Protein AF-A0AAD4D9Z6-F1 (afdb_monomer_lite)

Structure (mmCIF, N/CA/C/O backbone):
data_AF-A0AAD4D9Z6-F1
#
_entry.id   AF-A0AAD4D9Z6-F1
#
loop_
_atom_site.group_PDB
_atom_site.id
_atom_site.type_symbol
_atom_site.label_atom_id
_atom_site.label_alt_id
_atom_site.label_comp_id
_atom_site.label_asym_id
_atom_site.label_entity_id
_atom_site.label_seq_id
_atom_site.pdbx_PDB_ins_code
_atom_site.Cartn_x
_atom_site.Cartn_y
_atom_site.Cartn_z
_atom_site.occupancy
_atom_site.B_iso_or_equiv
_atom_site.auth_seq_id
_atom_site.auth_comp_id
_atom_site.auth_asym_id
_atom_site.auth_atom_id
_atom_site.pdbx_PDB_model_num
ATOM 1 N N . MET A 1 1 ? -7.027 -8.285 -17.024 1.00 45.31 1 MET A N 1
ATOM 2 C CA . MET A 1 1 ? -6.668 -8.758 -15.672 1.00 45.31 1 MET A CA 1
ATOM 3 C C . MET A 1 1 ? -6.242 -10.211 -15.784 1.00 45.31 1 MET A C 1
ATOM 5 O O . MET A 1 1 ? -7.042 -11.007 -16.258 1.00 45.31 1 MET A O 1
ATOM 9 N N . PRO A 1 2 ? -4.998 -10.539 -15.412 1.00 44.31 2 PRO A N 1
ATOM 10 C CA . PRO A 1 2 ? -4.795 -11.744 -14.620 1.00 44.31 2 PRO A CA 1
ATOM 11 C C . PRO A 1 2 ? -3.959 -11.460 -13.365 1.00 44.31 2 PRO A C 1
ATOM 13 O O . PRO A 1 2 ? -2.959 -10.749 -13.383 1.00 44.31 2 PRO A O 1
ATOM 16 N N . LEU A 1 3 ? -4.436 -12.046 -12.273 1.00 40.12 3 LEU A N 1
ATO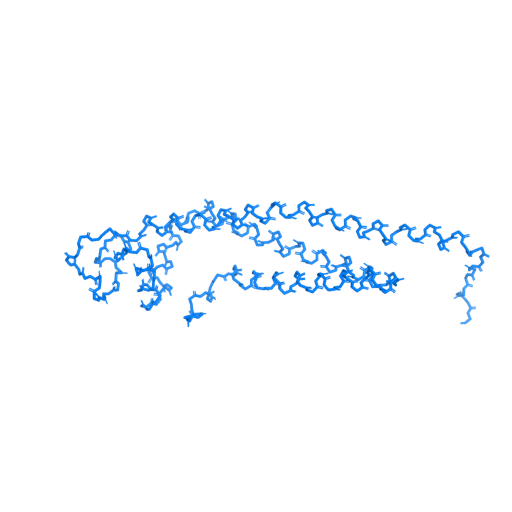M 17 C CA . LEU A 1 3 ? -4.007 -11.947 -10.880 1.00 40.12 3 LEU A CA 1
ATOM 18 C C . LEU A 1 3 ? -2.796 -12.858 -10.550 1.00 40.12 3 LEU A C 1
ATOM 20 O O . LEU A 1 3 ? -2.690 -13.348 -9.432 1.00 40.12 3 LEU A O 1
ATOM 24 N N . SER A 1 4 ? -1.903 -13.157 -11.501 1.00 36.69 4 SER A N 1
ATOM 25 C CA . SER A 1 4 ? -0.912 -14.244 -11.335 1.00 36.69 4 SER A CA 1
ATOM 26 C C . SER A 1 4 ? 0.497 -13.812 -10.902 1.00 36.69 4 SER A C 1
ATOM 28 O O . SER A 1 4 ? 1.338 -14.668 -10.653 1.00 36.69 4 SER A O 1
ATOM 30 N N . SER A 1 5 ? 0.788 -12.512 -10.788 1.00 42.75 5 SER A N 1
ATOM 31 C CA . SER A 1 5 ? 2.133 -11.998 -10.419 1.00 42.75 5 SER A CA 1
ATOM 32 C C . SER A 1 5 ? 2.303 -11.725 -8.932 1.00 42.75 5 SER A C 1
ATOM 34 O O . SER A 1 5 ? 3.413 -11.534 -8.450 1.00 42.75 5 SER A O 1
ATOM 36 N N . SER A 1 6 ? 1.195 -11.645 -8.199 1.00 44.22 6 SER A N 1
ATOM 37 C CA . SER A 1 6 ? 1.178 -11.147 -6.823 1.00 44.22 6 SER A CA 1
ATOM 38 C C . SER A 1 6 ? 1.427 -12.228 -5.765 1.00 44.22 6 SER A C 1
ATOM 40 O O . SER A 1 6 ? 1.378 -11.921 -4.579 1.00 44.22 6 SER A O 1
ATOM 42 N N . CYS A 1 7 ? 1.719 -13.475 -6.155 1.00 41.34 7 CYS A N 1
ATOM 43 C CA . CYS A 1 7 ? 1.789 -14.622 -5.237 1.00 41.34 7 CYS A CA 1
ATOM 44 C C . CYS A 1 7 ? 2.943 -14.601 -4.213 1.00 41.34 7 CYS A C 1
ATOM 46 O O . CYS A 1 7 ? 2.942 -15.441 -3.318 1.00 41.34 7 CYS A O 1
ATOM 48 N N . SER A 1 8 ? 3.889 -13.655 -4.279 1.00 49.31 8 SER A N 1
ATOM 49 C CA . SER A 1 8 ? 4.991 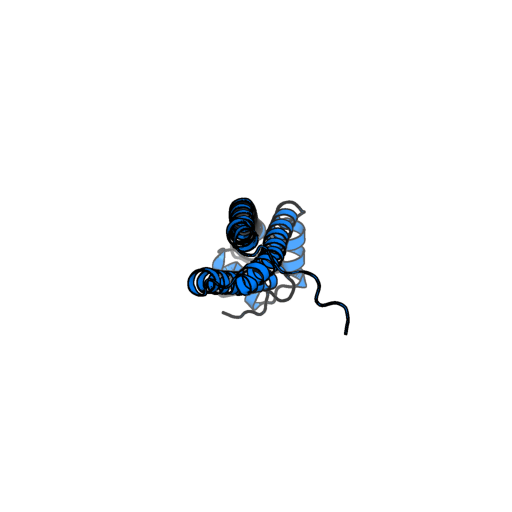-13.573 -3.299 1.00 49.31 8 SER A CA 1
ATOM 50 C C . SER A 1 8 ? 5.053 -12.280 -2.486 1.00 49.31 8 SER A C 1
ATOM 52 O O . SER A 1 8 ? 5.876 -12.191 -1.577 1.00 49.31 8 SER A O 1
ATOM 54 N N . SER A 1 9 ? 4.190 -11.288 -2.737 1.00 55.66 9 SER A N 1
ATOM 55 C CA . SER A 1 9 ? 4.109 -10.120 -1.856 1.00 55.66 9 SER A CA 1
ATOM 56 C C . SER A 1 9 ? 2.987 -10.327 -0.824 1.00 55.66 9 SER A C 1
ATOM 58 O O . SER A 1 9 ? 1.839 -10.545 -1.201 1.00 55.66 9 SER A O 1
ATOM 60 N N . PRO A 1 10 ? 3.264 -10.246 0.494 1.00 60.94 10 PRO A N 1
ATOM 61 C CA . PRO A 1 10 ? 2.214 -10.353 1.515 1.00 60.94 10 PRO A CA 1
ATOM 62 C C . PRO A 1 10 ? 1.245 -9.159 1.472 1.00 60.94 10 PRO A C 1
ATOM 64 O O . PRO A 1 10 ? 0.148 -9.215 2.011 1.00 60.94 10 PRO A O 1
ATOM 67 N N . ILE A 1 11 ? 1.637 -8.074 0.808 1.00 64.25 11 ILE A N 1
ATOM 68 C CA . ILE A 1 11 ? 0.940 -6.787 0.786 1.00 64.25 11 ILE A CA 1
ATOM 69 C C . ILE A 1 11 ? -0.491 -6.893 0.221 1.00 64.25 11 ILE A C 1
ATOM 71 O O . ILE A 1 11 ? -1.406 -6.490 0.933 1.00 64.25 11 ILE A O 1
ATOM 75 N N . PRO A 1 12 ? -0.749 -7.439 -0.986 1.00 67.44 12 PRO A N 1
ATOM 76 C CA . PRO A 1 12 ? -2.108 -7.560 -1.525 1.00 67.44 12 PRO A CA 1
ATOM 77 C C . PRO A 1 12 ? -3.017 -8.468 -0.689 1.00 67.44 12 PRO A C 1
ATOM 79 O O . PRO A 1 12 ? -4.194 -8.159 -0.519 1.00 67.44 12 PRO A O 1
ATOM 82 N N . LEU A 1 13 ? -2.481 -9.558 -0.131 1.00 68.69 13 LEU A N 1
ATOM 83 C CA . LEU A 1 13 ? -3.256 -10.480 0.701 1.00 68.69 13 LEU A CA 1
ATOM 84 C C . LEU A 1 13 ? -3.657 -9.824 2.026 1.00 68.69 13 LEU A C 1
ATOM 86 O O . LEU A 1 13 ? -4.816 -9.897 2.432 1.00 68.69 13 LEU A O 1
ATOM 90 N N . VAL A 1 14 ? -2.721 -9.127 2.671 1.00 68.69 14 VAL A N 1
ATOM 91 C CA . VAL A 1 14 ? -2.999 -8.398 3.913 1.00 68.69 14 VAL A CA 1
ATOM 92 C C . VAL A 1 14 ? -3.877 -7.170 3.644 1.00 68.69 14 VAL A C 1
ATOM 94 O O . VAL A 1 14 ? -4.739 -6.860 4.459 1.00 68.69 14 VAL A O 1
ATOM 97 N N . ALA A 1 15 ? -3.747 -6.513 2.489 1.00 72.56 15 ALA A N 1
ATOM 98 C CA . ALA A 1 15 ? -4.626 -5.414 2.093 1.00 72.56 15 ALA A CA 1
ATOM 99 C C . ALA A 1 15 ? -6.074 -5.887 1.896 1.00 72.56 15 ALA A C 1
ATOM 101 O O . ALA A 1 15 ? -6.992 -5.276 2.438 1.00 72.56 15 ALA A O 1
ATOM 102 N N . PHE A 1 16 ? -6.282 -7.008 1.198 1.00 78.38 16 PHE A N 1
ATOM 103 C CA . PHE A 1 16 ? -7.608 -7.605 1.037 1.00 78.38 16 PHE A CA 1
ATOM 104 C C . PHE A 1 16 ? -8.201 -8.032 2.386 1.00 78.38 16 PHE A C 1
ATOM 106 O O . PHE A 1 16 ? -9.343 -7.692 2.697 1.00 78.38 16 PHE A O 1
ATOM 113 N N . GLY A 1 17 ? -7.403 -8.702 3.226 1.00 73.62 17 GLY A N 1
ATOM 114 C CA . GLY A 1 17 ? -7.794 -9.044 4.594 1.00 73.62 17 GLY A CA 1
ATOM 115 C C . GLY A 1 17 ? -8.166 -7.809 5.419 1.00 73.62 17 GLY A C 1
ATOM 116 O O . GLY A 1 17 ? -9.196 -7.804 6.087 1.00 73.62 17 GLY A O 1
ATOM 117 N N . GLY A 1 18 ? -7.388 -6.731 5.310 1.00 73.94 18 GLY A N 1
ATOM 118 C CA . GLY A 1 18 ? -7.660 -5.447 5.952 1.00 73.94 18 GLY A CA 1
ATOM 119 C C . GLY A 1 18 ? -8.961 -4.796 5.476 1.00 73.94 18 GLY A C 1
ATOM 120 O O . GLY A 1 18 ? -9.724 -4.298 6.301 1.00 73.94 18 GLY A O 1
ATOM 121 N N . SER A 1 19 ? -9.267 -4.844 4.175 1.00 79.06 19 SER A N 1
ATOM 122 C CA . SER A 1 19 ? -10.533 -4.330 3.632 1.00 79.06 19 SER A CA 1
ATOM 123 C C . SER A 1 19 ? -11.738 -5.120 4.139 1.00 79.06 19 SER A C 1
ATOM 125 O O . SER A 1 19 ? -12.711 -4.520 4.591 1.00 79.06 19 SER A O 1
ATOM 127 N N . VAL A 1 20 ? -11.668 -6.455 4.126 1.00 79.56 20 VAL A N 1
ATOM 128 C CA . VAL A 1 20 ? -12.745 -7.313 4.646 1.00 79.56 20 VAL A CA 1
ATOM 129 C C . VAL A 1 20 ? -12.959 -7.054 6.135 1.00 79.56 20 VAL A C 1
ATOM 131 O O . VAL A 1 20 ? -14.086 -6.821 6.565 1.00 79.56 20 VAL A O 1
ATOM 134 N N . LEU A 1 21 ? -11.880 -7.022 6.918 1.00 73.19 21 LEU A N 1
ATOM 135 C CA . LEU A 1 21 ? -11.941 -6.743 8.350 1.00 73.19 21 LEU A CA 1
ATOM 136 C C . LEU A 1 21 ? -12.473 -5.336 8.656 1.00 73.19 21 LEU A C 1
ATOM 138 O O . LEU A 1 21 ? -13.211 -5.174 9.624 1.00 73.19 21 LEU A O 1
ATOM 142 N N . GLY A 1 22 ? -12.154 -4.341 7.825 1.00 75.62 22 GLY A N 1
ATOM 143 C CA . GLY A 1 22 ? -12.695 -2.985 7.937 1.00 75.62 22 GLY A CA 1
ATOM 144 C C . GLY A 1 22 ? -14.197 -2.907 7.646 1.00 75.62 22 GLY A C 1
ATOM 145 O O . GLY A 1 22 ? -14.929 -2.200 8.332 1.00 75.62 22 GLY A O 1
ATOM 146 N N . ILE A 1 23 ? -14.689 -3.667 6.666 1.00 80.31 23 ILE A N 1
ATOM 147 C CA . ILE A 1 23 ? -16.130 -3.751 6.383 1.00 80.31 23 ILE A CA 1
ATOM 148 C C . ILE A 1 23 ? -16.849 -4.456 7.537 1.00 80.31 23 ILE A C 1
ATOM 150 O O . ILE A 1 23 ? -17.890 -3.992 8.002 1.00 80.31 23 ILE A O 1
ATOM 154 N N . VAL A 1 24 ? -16.276 -5.550 8.041 1.00 74.50 24 VAL A N 1
ATOM 155 C CA . VAL A 1 24 ? -16.825 -6.276 9.191 1.00 74.50 24 VAL A CA 1
ATOM 156 C C . VAL A 1 24 ? -16.849 -5.384 10.431 1.00 74.50 24 VAL A C 1
ATOM 158 O O . VAL A 1 24 ? -17.872 -5.341 11.112 1.00 74.50 24 VAL A O 1
ATOM 161 N N . SER A 1 25 ? -15.786 -4.624 10.712 1.00 74.12 25 SER A N 1
ATOM 162 C CA . SER A 1 25 ? -15.783 -3.695 11.846 1.00 74.12 25 SER A CA 1
ATOM 163 C C . SER A 1 25 ? -16.822 -2.585 11.675 1.00 74.12 25 SER A C 1
ATOM 165 O O . SER A 1 25 ? -17.522 -2.280 12.634 1.00 74.12 25 SER A O 1
ATOM 167 N N . ALA A 1 26 ? -17.020 -2.046 10.468 1.00 77.38 26 ALA A N 1
ATOM 168 C CA . ALA A 1 26 ? -18.071 -1.061 10.213 1.00 77.38 26 ALA A CA 1
ATOM 169 C C . ALA A 1 26 ? -19.482 -1.625 10.471 1.00 77.38 26 ALA A C 1
ATOM 171 O O . ALA A 1 26 ? -20.304 -0.963 11.104 1.00 77.38 26 ALA A O 1
ATOM 172 N N . ILE A 1 27 ? -19.755 -2.864 10.045 1.00 77.38 27 ILE A N 1
ATOM 173 C CA . ILE A 1 27 ? -21.046 -3.531 10.279 1.00 77.38 27 ILE A CA 1
ATOM 174 C C . ILE A 1 27 ? -21.251 -3.811 11.769 1.00 77.38 27 ILE A C 1
ATOM 176 O O . ILE A 1 27 ? -22.316 -3.515 12.305 1.00 77.38 27 ILE A O 1
ATOM 180 N N . VAL A 1 28 ? -20.244 -4.353 12.460 1.00 69.31 28 VAL A N 1
ATOM 181 C CA . VAL A 1 28 ? -20.339 -4.642 13.899 1.00 69.31 28 VAL A CA 1
ATOM 182 C C . VAL A 1 28 ? -20.487 -3.347 14.704 1.00 69.31 28 VAL A C 1
ATOM 184 O O . VAL A 1 28 ? -21.269 -3.318 15.651 1.00 69.31 28 VAL A O 1
ATOM 187 N N . GLY A 1 29 ? -19.820 -2.264 14.297 1.00 67.62 29 GLY A N 1
ATOM 188 C CA . GLY A 1 29 ? -19.996 -0.936 14.883 1.00 67.62 29 GLY A CA 1
ATOM 189 C C . GLY A 1 29 ? -21.418 -0.402 14.698 1.00 67.62 29 GLY A C 1
ATOM 190 O O . GLY A 1 29 ? -22.033 0.045 15.665 1.00 67.62 29 GLY A O 1
ATOM 191 N N . LEU A 1 30 ? -21.980 -0.520 13.489 1.00 74.94 30 LEU A N 1
ATOM 192 C CA . LEU A 1 30 ? -23.357 -0.110 13.198 1.00 74.94 30 LEU A CA 1
ATOM 193 C C . LEU A 1 30 ? -24.365 -0.926 14.024 1.00 74.94 30 LEU A C 1
ATOM 195 O O . LEU A 1 30 ? -25.228 -0.362 14.692 1.00 74.94 30 LEU A O 1
ATOM 199 N N . VAL A 1 31 ? -24.218 -2.253 14.049 1.00 69.75 31 VAL A N 1
ATOM 200 C CA . VAL A 1 31 ? -25.072 -3.155 14.838 1.00 69.75 31 VAL A CA 1
ATOM 201 C C . VAL A 1 31 ? -24.937 -2.882 16.338 1.00 69.75 31 VAL A C 1
ATOM 203 O O . VAL A 1 31 ? -25.939 -2.921 17.048 1.00 69.75 31 VAL A O 1
ATOM 206 N N . GLY A 1 32 ? -23.733 -2.570 16.825 1.00 64.38 32 GLY A N 1
ATOM 207 C CA . GLY A 1 32 ? -23.479 -2.227 18.225 1.00 64.38 32 GLY A CA 1
ATOM 208 C C . GLY A 1 32 ? -24.238 -0.980 18.683 1.00 64.38 32 GLY A C 1
ATOM 209 O O . GLY A 1 32 ? -24.765 -0.973 19.793 1.00 64.38 32 GLY A O 1
ATOM 210 N N . ILE A 1 33 ? -24.360 0.028 17.812 1.00 68.31 33 ILE A N 1
ATOM 211 C CA . ILE A 1 33 ? -25.161 1.235 18.073 1.00 68.31 33 ILE A CA 1
ATOM 212 C C . ILE A 1 33 ? -26.660 0.901 18.077 1.00 68.31 33 ILE A C 1
ATOM 214 O O . ILE A 1 33 ? -27.377 1.342 18.969 1.00 68.31 33 ILE A O 1
ATOM 218 N N . PHE A 1 34 ? -27.139 0.089 17.128 1.00 70.94 34 PHE A N 1
ATOM 219 C CA . PHE A 1 34 ? -28.568 -0.236 17.018 1.00 70.94 34 PHE A CA 1
ATOM 220 C C . PHE A 1 34 ? -29.084 -1.222 18.075 1.00 70.94 34 PHE A C 1
ATOM 222 O O . PHE A 1 34 ? -30.266 -1.182 18.407 1.00 70.94 34 PHE A O 1
ATOM 229 N N . LYS A 1 35 ? -28.251 -2.144 18.580 1.00 63.53 35 LYS A N 1
ATOM 230 C CA . LYS A 1 35 ? -28.709 -3.213 19.488 1.00 63.53 35 LYS A CA 1
ATOM 231 C C . LYS A 1 35 ? -28.690 -2.868 20.973 1.00 63.53 35 LYS A C 1
ATOM 233 O O . LYS A 1 35 ? -29.164 -3.700 21.743 1.00 63.53 35 LYS A O 1
ATOM 238 N N . GLU A 1 36 ? -28.129 -1.725 21.372 1.00 65.00 36 GLU A N 1
ATOM 239 C CA . GLU A 1 36 ? -28.049 -1.249 22.769 1.00 65.00 36 GLU A CA 1
ATOM 240 C C . GLU A 1 36 ? -27.622 -2.342 23.783 1.00 65.00 36 GLU A C 1
ATOM 242 O O . GLU A 1 36 ? -27.956 -2.318 24.966 1.00 65.00 36 GLU A O 1
ATOM 247 N N . ASN A 1 37 ? -26.874 -3.350 23.315 1.00 68.06 37 ASN A N 1
ATOM 248 C CA . ASN A 1 37 ? -26.509 -4.531 24.087 1.00 68.06 37 ASN A CA 1
ATOM 249 C C . ASN A 1 37 ? -24.998 -4.533 24.325 1.00 68.06 37 ASN A C 1
ATOM 251 O O . ASN A 1 37 ? -24.202 -4.716 23.403 1.00 68.06 37 ASN A O 1
ATOM 255 N N . ARG A 1 38 ? -24.603 -4.366 25.588 1.00 70.75 38 ARG A N 1
ATOM 256 C CA . ARG A 1 38 ? -23.202 -4.246 26.025 1.00 70.75 38 ARG A CA 1
ATOM 257 C C . ARG A 1 38 ? -22.295 -5.387 25.607 1.00 70.75 38 ARG A C 1
ATOM 259 O O . ARG A 1 38 ? -21.134 -5.142 25.301 1.00 70.75 38 ARG A O 1
ATOM 266 N N . ILE A 1 39 ? -22.806 -6.617 25.586 1.00 73.50 39 ILE A N 1
ATOM 267 C CA . ILE A 1 39 ? -21.996 -7.796 25.247 1.00 73.50 39 ILE A CA 1
ATOM 268 C C . ILE A 1 39 ? -21.456 -7.664 23.815 1.00 73.50 39 ILE A C 1
ATOM 270 O O . ILE A 1 39 ? -20.295 -7.975 23.549 1.00 73.50 39 ILE A O 1
ATOM 274 N N . TRP A 1 40 ? -22.269 -7.112 22.910 1.00 71.50 40 TRP A N 1
ATOM 275 C CA . TRP A 1 40 ? -21.867 -6.846 21.532 1.00 71.50 40 TRP A CA 1
ATOM 276 C C . TRP A 1 40 ? -20.820 -5.733 21.432 1.00 71.50 40 TRP A C 1
ATOM 278 O O . TRP A 1 40 ? -19.910 -5.832 20.612 1.00 71.50 40 TRP A O 1
ATOM 288 N N . LEU A 1 41 ? -20.889 -4.718 22.299 1.00 75.69 41 LEU A N 1
ATOM 289 C CA . LEU A 1 41 ? -19.927 -3.613 22.316 1.00 75.69 41 LEU A CA 1
ATOM 290 C C . LEU A 1 41 ? -18.552 -4.030 22.876 1.00 75.69 41 LEU A C 1
ATOM 292 O O . LEU A 1 41 ? -17.513 -3.601 22.367 1.00 75.69 41 LEU A O 1
ATOM 296 N N . SER A 1 42 ? -18.516 -4.921 23.871 1.00 77.38 42 SER A N 1
ATOM 297 C CA . SER A 1 42 ? -17.254 -5.501 24.351 1.00 77.38 42 SER A CA 1
ATOM 298 C C . SER A 1 42 ? -16.602 -6.395 23.292 1.00 77.38 42 SER A C 1
ATOM 300 O O . SER A 1 42 ? -15.399 -6.281 23.057 1.00 77.38 42 SER A O 1
ATOM 302 N N . TRP A 1 43 ? -17.384 -7.226 22.590 1.00 78.69 43 TRP A N 1
ATOM 303 C CA . TRP A 1 43 ? -16.857 -8.044 21.491 1.00 78.69 43 TRP A CA 1
ATOM 304 C C . TRP A 1 43 ? -16.329 -7.185 20.337 1.00 78.69 43 TRP A C 1
ATOM 306 O O . TRP A 1 43 ? -15.245 -7.435 19.812 1.00 78.69 43 TRP A O 1
ATOM 316 N N . TYR A 1 44 ? -17.050 -6.112 20.001 1.00 79.06 44 TYR A N 1
ATOM 317 C CA . TYR A 1 44 ? -16.613 -5.123 19.019 1.00 79.06 44 TYR A CA 1
ATOM 318 C C . TYR A 1 44 ? -15.247 -4.521 19.368 1.00 79.06 44 TYR A C 1
ATOM 320 O O . TYR A 1 44 ? -14.380 -4.408 18.503 1.00 79.06 44 TYR A O 1
ATOM 328 N N . THR A 1 45 ? -15.011 -4.216 20.644 1.00 81.62 45 THR A N 1
ATOM 329 C CA . THR A 1 45 ? -13.734 -3.652 21.100 1.00 81.62 45 THR A CA 1
ATOM 330 C C . THR A 1 45 ? -12.566 -4.621 20.892 1.00 81.62 45 THR A C 1
ATOM 332 O O . THR A 1 45 ? -11.501 -4.204 20.444 1.00 81.62 45 THR A O 1
ATOM 335 N N . ILE A 1 46 ? -12.759 -5.922 21.138 1.00 83.38 46 ILE A N 1
ATOM 336 C CA . ILE A 1 46 ? -11.732 -6.951 20.888 1.00 83.38 46 ILE A CA 1
ATOM 337 C C . ILE A 1 46 ? -11.411 -7.046 19.389 1.00 83.38 46 ILE A C 1
ATOM 339 O O . ILE A 1 46 ? -10.244 -7.108 19.002 1.00 83.38 46 ILE A O 1
ATOM 343 N N . VAL A 1 47 ? -12.436 -7.001 18.533 1.00 83.00 47 VAL A N 1
ATOM 344 C CA . VAL A 1 47 ? -12.252 -7.021 17.074 1.00 83.00 47 VAL A CA 1
ATOM 345 C C . VAL A 1 47 ? -11.486 -5.783 16.596 1.00 83.00 47 VAL A C 1
ATOM 347 O O . VAL A 1 47 ? -10.589 -5.915 15.765 1.00 83.00 47 VAL A O 1
ATOM 350 N N . LEU A 1 48 ? -11.764 -4.594 17.146 1.00 84.69 48 LEU A N 1
ATOM 351 C CA . LEU A 1 48 ? -11.057 -3.360 16.777 1.00 84.69 48 LEU A CA 1
ATOM 352 C C . LEU A 1 48 ? -9.543 -3.440 17.013 1.00 84.69 48 LEU A C 1
ATOM 354 O O . LEU A 1 48 ? -8.783 -2.919 16.194 1.00 84.69 48 LEU A O 1
ATOM 358 N N . TRP A 1 49 ? -9.099 -4.124 18.072 1.00 86.94 49 TRP A N 1
ATOM 359 C CA . TRP A 1 49 ? -7.675 -4.360 18.327 1.00 86.94 49 TRP A CA 1
ATOM 360 C C . TRP A 1 49 ? -7.023 -5.230 17.251 1.00 86.94 49 TRP A C 1
ATOM 362 O O . TRP A 1 49 ? -5.926 -4.915 16.786 1.00 86.94 49 TRP A O 1
ATOM 372 N N . ALA A 1 50 ? -7.704 -6.291 16.808 1.00 86.00 50 ALA A N 1
ATOM 373 C CA . ALA A 1 50 ? -7.210 -7.136 15.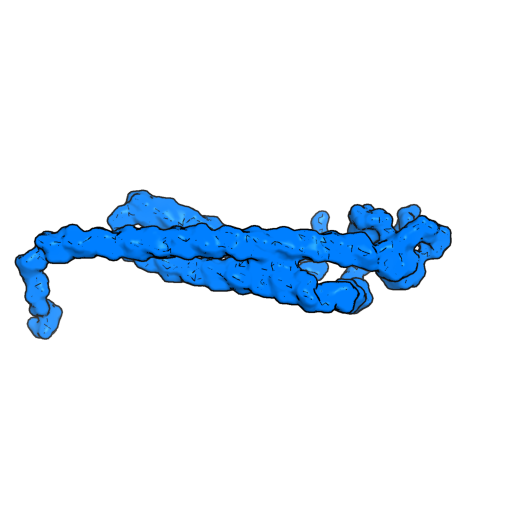723 1.00 86.00 50 ALA A CA 1
ATOM 374 C C . ALA A 1 50 ? -7.095 -6.347 14.407 1.00 86.00 50 ALA A C 1
ATOM 376 O O . ALA A 1 50 ? -6.074 -6.431 13.723 1.00 86.00 50 ALA A O 1
ATOM 377 N N . VAL A 1 51 ? -8.097 -5.519 14.087 1.00 83.88 51 VAL A N 1
ATOM 378 C CA . VAL A 1 51 ? -8.061 -4.635 12.909 1.00 83.88 51 VAL A CA 1
ATOM 379 C C . VAL A 1 51 ? -6.896 -3.651 13.001 1.00 83.88 51 VAL A C 1
ATOM 381 O O . VAL A 1 51 ? -6.132 -3.515 12.047 1.00 83.88 51 VAL A O 1
ATOM 384 N N . PHE A 1 52 ? -6.705 -3.011 14.155 1.00 87.38 52 PHE A N 1
ATOM 385 C CA . PHE A 1 52 ? -5.604 -2.074 14.370 1.00 87.38 52 PHE A CA 1
ATOM 386 C C . PHE A 1 52 ? -4.230 -2.729 14.155 1.00 87.38 52 PHE A C 1
ATOM 388 O O . PHE A 1 52 ? -3.387 -2.167 13.454 1.00 87.38 52 PHE A O 1
ATOM 395 N N . ALA A 1 53 ? -4.020 -3.943 14.674 1.00 88.81 53 ALA A N 1
ATOM 396 C CA . ALA A 1 53 ? -2.775 -4.685 14.478 1.00 88.81 53 ALA A CA 1
ATOM 397 C C . ALA A 1 53 ? -2.490 -4.963 12.990 1.00 88.81 53 ALA A C 1
ATOM 399 O O . ALA A 1 53 ? -1.364 -4.760 12.526 1.00 88.81 53 ALA A O 1
ATOM 400 N N . VAL A 1 54 ? -3.512 -5.360 12.221 1.00 84.00 54 VAL A N 1
ATOM 401 C CA . VAL A 1 54 ? -3.383 -5.585 10.773 1.00 84.00 54 VAL A CA 1
ATOM 402 C C . VAL A 1 54 ? -3.027 -4.283 10.051 1.00 84.00 54 VAL A C 1
ATOM 404 O O . VAL A 1 54 ? -2.067 -4.270 9.280 1.00 84.00 54 VAL A O 1
ATOM 407 N N . TYR A 1 55 ? -3.711 -3.174 10.342 1.00 84.44 55 TYR A N 1
ATOM 408 C CA . TYR A 1 55 ? -3.416 -1.872 9.726 1.00 84.44 55 TYR A CA 1
ATOM 409 C C . TYR A 1 55 ? -1.972 -1.415 9.971 1.00 84.44 55 TYR A C 1
ATOM 411 O O . TYR A 1 55 ? -1.270 -1.039 9.029 1.00 84.44 55 TYR A O 1
ATOM 419 N N . ILE A 1 56 ? -1.499 -1.500 11.218 1.00 89.25 56 ILE A N 1
ATOM 420 C CA . ILE A 1 56 ? -0.118 -1.138 11.562 1.00 89.25 56 ILE A CA 1
ATOM 421 C C . ILE A 1 56 ? 0.886 -2.070 10.876 1.00 89.25 56 ILE A C 1
ATOM 423 O O . ILE A 1 56 ? 1.913 -1.596 10.387 1.00 89.25 56 ILE A O 1
ATOM 427 N N . SER A 1 57 ? 0.589 -3.370 10.772 1.00 89.25 57 SER A N 1
ATOM 428 C CA . SER A 1 57 ? 1.471 -4.322 10.087 1.00 89.25 57 SER A CA 1
ATOM 429 C C . SER A 1 57 ? 1.660 -3.979 8.602 1.00 89.25 57 SER A C 1
ATOM 431 O O . SER A 1 57 ? 2.796 -3.957 8.124 1.00 89.25 57 SER A O 1
ATOM 433 N N . VAL A 1 58 ? 0.584 -3.616 7.888 1.00 85.69 58 VAL A N 1
ATOM 434 C CA . VAL A 1 58 ? 0.651 -3.183 6.480 1.00 85.69 58 VAL A CA 1
ATOM 435 C C . VAL A 1 58 ? 1.468 -1.905 6.351 1.00 85.69 58 VAL A C 1
ATOM 437 O O . VAL A 1 58 ? 2.384 -1.849 5.527 1.00 85.69 58 VAL A O 1
ATOM 440 N N . GLY A 1 59 ? 1.177 -0.902 7.187 1.00 88.06 59 GLY A N 1
ATOM 441 C CA . GLY A 1 59 ? 1.900 0.369 7.187 1.00 88.06 59 GLY A CA 1
ATOM 442 C C . GLY A 1 59 ? 3.399 0.181 7.424 1.00 88.06 59 GLY A C 1
ATOM 443 O O . GLY A 1 59 ? 4.220 0.749 6.704 1.00 88.06 59 GLY A O 1
ATOM 444 N N . TYR A 1 60 ? 3.767 -0.688 8.369 1.00 90.56 60 TYR A N 1
ATOM 445 C CA . TYR A 1 60 ? 5.160 -1.008 8.669 1.00 90.56 60 TYR A CA 1
ATOM 446 C C . TYR A 1 60 ? 5.869 -1.727 7.512 1.00 90.56 60 TYR A C 1
ATOM 448 O O . TYR A 1 60 ? 6.992 -1.360 7.160 1.00 90.56 60 TYR A O 1
ATOM 456 N N . ILE A 1 61 ? 5.227 -2.724 6.889 1.00 89.00 61 ILE A N 1
ATOM 457 C CA . ILE A 1 61 ? 5.798 -3.445 5.739 1.00 89.00 61 ILE A CA 1
ATOM 458 C C . ILE A 1 61 ? 6.023 -2.485 4.564 1.00 89.00 61 ILE A C 1
ATOM 460 O O . ILE A 1 61 ? 7.103 -2.496 3.969 1.00 89.00 61 ILE A O 1
ATOM 464 N N . ALA A 1 62 ? 5.040 -1.631 4.257 1.00 87.75 62 ALA A N 1
ATOM 465 C CA . ALA A 1 62 ? 5.139 -0.637 3.189 1.00 87.75 62 ALA A CA 1
ATOM 466 C C . ALA A 1 62 ? 6.268 0.372 3.454 1.00 87.75 62 ALA A C 1
ATOM 468 O O . ALA A 1 62 ? 7.107 0.604 2.583 1.00 87.75 62 ALA A O 1
ATOM 469 N N . PHE A 1 63 ? 6.353 0.900 4.679 1.00 90.75 63 PHE A N 1
ATOM 470 C CA . PHE A 1 63 ? 7.416 1.816 5.094 1.00 90.75 63 PHE A CA 1
ATOM 471 C C . PHE A 1 63 ? 8.807 1.179 4.979 1.00 90.75 63 PHE A C 1
ATOM 473 O O . PHE A 1 63 ? 9.734 1.770 4.419 1.00 90.75 63 PHE A O 1
ATOM 480 N N . ARG A 1 64 ? 8.959 -0.055 5.474 1.00 90.44 64 ARG A N 1
ATOM 481 C CA . ARG A 1 64 ? 10.234 -0.777 5.428 1.00 90.44 64 ARG A CA 1
ATOM 482 C C . ARG A 1 64 ? 10.673 -1.039 3.989 1.00 90.44 64 ARG A C 1
ATOM 484 O O . ARG A 1 64 ? 11.847 -0.855 3.681 1.00 90.44 64 ARG A O 1
ATOM 491 N N . ARG A 1 65 ? 9.750 -1.438 3.108 1.00 87.00 65 ARG A N 1
ATOM 492 C CA . ARG A 1 65 ? 10.048 -1.690 1.690 1.00 87.00 65 ARG A CA 1
ATOM 493 C C . ARG A 1 65 ? 10.395 -0.401 0.934 1.00 87.00 65 ARG A C 1
ATOM 495 O O . ARG A 1 65 ? 11.260 -0.447 0.071 1.00 87.00 65 ARG A O 1
ATOM 502 N N . ALA A 1 66 ? 9.795 0.737 1.295 1.00 87.69 66 ALA A N 1
ATOM 503 C CA . ALA A 1 66 ? 10.110 2.029 0.679 1.00 87.69 66 ALA A CA 1
ATOM 504 C C . ALA A 1 66 ? 11.553 2.459 0.991 1.00 87.69 66 ALA A C 1
ATOM 506 O O . ALA A 1 66 ? 12.287 2.914 0.119 1.00 87.69 66 ALA A O 1
ATOM 507 N N . LYS A 1 67 ? 11.987 2.270 2.244 1.00 87.06 67 LYS A N 1
ATOM 508 C CA . LYS A 1 67 ? 13.317 2.707 2.695 1.00 87.06 67 LYS A CA 1
ATOM 509 C C . LYS A 1 67 ? 14.445 1.726 2.377 1.00 87.06 67 LYS A C 1
ATOM 511 O O . LYS A 1 67 ? 15.586 2.153 2.213 1.00 87.06 67 LYS A O 1
ATOM 516 N N . ASN A 1 68 ? 14.160 0.428 2.294 1.00 82.50 68 ASN A N 1
ATOM 517 C CA . ASN A 1 68 ? 15.187 -0.593 2.097 1.00 82.50 68 ASN A CA 1
ATOM 518 C C . ASN A 1 68 ? 15.377 -0.912 0.614 1.00 82.50 68 ASN A C 1
ATOM 520 O O . ASN A 1 68 ? 14.487 -1.498 0.014 1.00 82.50 68 ASN A O 1
ATOM 524 N N . HIS A 1 69 ? 16.548 -0.582 0.052 1.00 84.38 69 HIS A N 1
ATOM 525 C CA . HIS A 1 69 ? 17.082 -1.056 -1.242 1.00 84.38 69 HIS A CA 1
ATOM 526 C C . HIS A 1 69 ? 16.042 -1.445 -2.319 1.00 84.38 69 HIS A C 1
ATOM 528 O O . HIS A 1 69 ? 16.186 -2.472 -2.986 1.00 84.38 69 HIS A O 1
ATOM 534 N N . LEU A 1 70 ? 15.029 -0.593 -2.539 1.00 89.25 70 LEU A N 1
ATOM 535 C CA . LEU A 1 70 ? 13.903 -0.865 -3.440 1.00 89.25 70 LEU A CA 1
ATOM 536 C C . LEU A 1 70 ? 14.386 -1.297 -4.831 1.00 89.25 70 LEU A C 1
ATOM 538 O O . LEU A 1 70 ? 13.935 -2.298 -5.376 1.00 89.25 70 LEU A O 1
ATOM 542 N N . ARG A 1 71 ? 15.405 -0.609 -5.357 1.00 89.19 71 ARG A N 1
ATOM 543 C CA . ARG A 1 71 ? 15.974 -0.882 -6.687 1.00 89.19 71 ARG A CA 1
ATO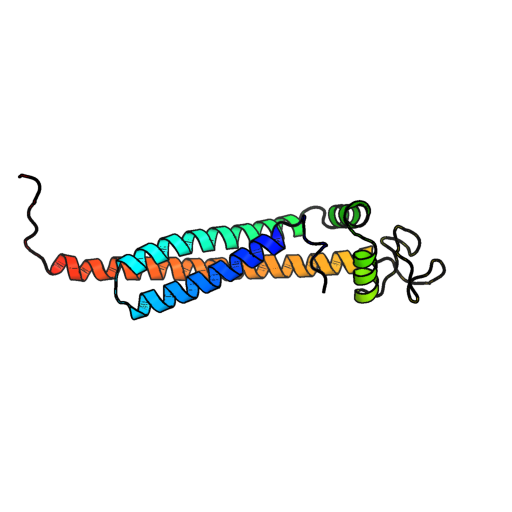M 544 C C . ARG A 1 71 ? 16.559 -2.286 -6.836 1.00 89.19 71 ARG A C 1
ATOM 546 O O . ARG A 1 71 ? 16.529 -2.838 -7.933 1.00 89.19 71 ARG A O 1
ATOM 553 N N . VAL A 1 72 ? 17.147 -2.827 -5.767 1.00 89.19 72 VAL A N 1
ATOM 554 C CA . VAL A 1 72 ? 17.771 -4.159 -5.787 1.00 89.19 72 VAL A CA 1
ATOM 555 C C . VAL A 1 72 ? 16.680 -5.219 -5.797 1.00 89.19 72 VAL A C 1
ATOM 557 O O . VAL A 1 72 ? 16.716 -6.106 -6.643 1.00 89.19 72 VAL A O 1
ATOM 560 N N . HIS A 1 73 ? 15.672 -5.066 -4.936 1.00 88.69 73 HIS A N 1
ATOM 561 C CA . HIS A 1 73 ? 14.517 -5.960 -4.909 1.00 88.69 73 HIS A CA 1
ATOM 562 C C . HIS A 1 73 ? 13.752 -5.961 -6.234 1.00 88.69 73 HIS A C 1
ATOM 564 O O . HIS A 1 73 ? 13.463 -7.028 -6.760 1.00 88.69 73 HIS A O 1
ATOM 570 N N . LEU A 1 74 ? 13.494 -4.789 -6.822 1.00 90.06 74 LEU A N 1
ATOM 571 C CA . LEU A 1 74 ? 12.786 -4.703 -8.102 1.00 90.06 74 LEU A CA 1
ATOM 572 C C . LEU A 1 74 ? 13.580 -5.325 -9.254 1.00 90.06 74 LEU A C 1
ATOM 574 O O . LEU A 1 74 ? 12.992 -5.951 -10.132 1.00 90.06 74 LEU A O 1
ATOM 578 N N . LYS A 1 75 ? 14.914 -5.194 -9.248 1.00 90.88 75 LYS A N 1
ATOM 579 C CA . LYS A 1 75 ? 15.773 -5.869 -10.232 1.00 90.88 75 LYS A CA 1
ATOM 580 C C . LYS A 1 75 ? 15.688 -7.387 -10.088 1.00 90.88 75 LYS A C 1
ATOM 582 O O . LYS A 1 75 ? 15.589 -8.087 -11.091 1.00 90.88 75 LYS A O 1
ATOM 587 N N . ASP A 1 76 ? 15.762 -7.878 -8.858 1.00 91.62 76 ASP A N 1
ATOM 588 C CA . ASP A 1 76 ? 15.727 -9.308 -8.567 1.00 91.62 76 ASP A CA 1
ATOM 589 C C . ASP A 1 76 ? 14.376 -9.929 -8.946 1.00 91.62 76 ASP A C 1
ATOM 591 O O . ASP A 1 76 ? 14.326 -10.918 -9.679 1.00 91.62 76 ASP A O 1
ATOM 595 N N . GLU A 1 77 ? 13.275 -9.273 -8.564 1.00 90.00 77 GLU A N 1
ATOM 596 C CA . GLU A 1 77 ? 11.921 -9.662 -8.960 1.00 90.00 77 GLU A CA 1
ATOM 597 C C . GLU A 1 77 ? 11.775 -9.652 -10.488 1.00 90.00 77 GLU A C 1
ATOM 599 O O . GLU A 1 77 ? 11.246 -10.608 -11.060 1.00 90.00 77 GLU A O 1
ATOM 604 N N . TRP A 1 78 ? 12.283 -8.618 -11.170 1.00 90.19 78 TRP A N 1
ATOM 605 C CA . TRP A 1 78 ? 12.225 -8.524 -12.631 1.00 90.19 78 TRP A CA 1
ATOM 606 C C . TRP A 1 78 ? 12.882 -9.721 -13.318 1.00 90.19 78 TRP A C 1
ATOM 608 O O . TRP A 1 78 ? 12.324 -10.246 -14.280 1.00 90.19 78 TRP A O 1
ATOM 618 N N . ILE A 1 79 ? 14.050 -10.156 -12.839 1.00 90.62 79 ILE A N 1
ATOM 619 C CA . ILE A 1 79 ? 14.833 -11.235 -13.453 1.00 90.62 79 ILE A CA 1
ATOM 620 C C . ILE A 1 79 ? 14.231 -12.606 -13.128 1.00 90.62 79 ILE A C 1
ATOM 622 O O . ILE A 1 79 ? 14.052 -13.412 -14.042 1.00 90.62 79 ILE A O 1
ATOM 626 N N . HIS A 1 80 ? 13.895 -12.855 -11.861 1.00 89.62 80 HIS A N 1
ATOM 627 C CA . HIS A 1 80 ? 13.574 -14.200 -11.375 1.00 89.62 80 HIS A CA 1
ATOM 628 C C . HIS A 1 80 ? 12.073 -14.490 -11.242 1.00 89.62 80 HIS A C 1
ATOM 630 O O . HIS A 1 80 ? 11.670 -15.640 -11.389 1.00 89.62 80 HIS A O 1
ATOM 636 N N . SER A 1 81 ? 11.245 -13.480 -10.960 1.00 87.31 81 SER A N 1
ATOM 637 C CA . SER A 1 81 ? 9.830 -13.669 -10.593 1.00 87.31 81 SER A CA 1
ATOM 638 C C . SER A 1 81 ? 8.860 -13.310 -11.723 1.00 87.31 81 SER A C 1
ATOM 640 O O . SER A 1 81 ? 7.838 -13.968 -11.917 1.00 87.31 81 SER A O 1
ATOM 642 N N . TYR A 1 82 ? 9.180 -12.279 -12.508 1.00 86.75 82 TYR A N 1
ATOM 643 C CA . TYR A 1 82 ? 8.290 -11.798 -13.561 1.00 86.75 82 TYR A CA 1
ATOM 644 C C . TYR A 1 82 ? 8.208 -12.760 -14.758 1.00 86.75 82 TYR A C 1
ATOM 646 O O . TYR A 1 82 ? 9.204 -13.045 -15.425 1.00 86.75 82 TYR A O 1
ATOM 654 N N . SER A 1 83 ? 6.985 -13.180 -15.092 1.00 90.44 83 SER A N 1
ATOM 655 C CA . SER A 1 83 ? 6.692 -13.910 -16.336 1.00 90.44 83 SER A CA 1
ATOM 656 C C . SER A 1 83 ? 6.654 -12.979 -17.556 1.00 90.44 83 SER A C 1
ATOM 658 O O . SER A 1 83 ? 6.539 -11.756 -17.421 1.00 90.44 83 SER A O 1
ATOM 660 N N . ARG A 1 84 ? 6.712 -13.554 -18.767 1.00 89.38 84 ARG A N 1
ATOM 661 C CA . ARG A 1 84 ? 6.738 -12.787 -20.026 1.00 89.38 84 ARG A CA 1
ATOM 662 C C . ARG A 1 84 ? 5.589 -11.785 -20.148 1.00 89.38 84 ARG A C 1
ATOM 664 O O . ARG A 1 84 ? 5.824 -10.603 -20.387 1.00 89.38 84 ARG A O 1
ATOM 671 N N . ASP A 1 85 ? 4.360 -12.237 -19.910 1.00 90.50 85 ASP A N 1
ATOM 672 C CA . ASP A 1 85 ? 3.160 -11.399 -20.031 1.00 90.50 85 ASP A CA 1
ATOM 673 C C . ASP A 1 85 ? 3.164 -10.227 -19.047 1.00 90.50 85 ASP A C 1
ATOM 675 O O . ASP A 1 85 ? 2.710 -9.125 -19.358 1.00 90.50 85 ASP A O 1
ATOM 679 N N . GLN A 1 86 ? 3.713 -10.448 -17.853 1.00 89.38 86 GLN A N 1
ATOM 680 C CA . GLN A 1 86 ? 3.802 -9.426 -16.816 1.00 89.38 86 GLN A CA 1
ATOM 681 C C . GLN A 1 86 ? 4.844 -8.369 -17.185 1.00 89.38 86 GLN A C 1
ATOM 683 O O . GLN A 1 86 ? 4.572 -7.177 -17.055 1.00 89.38 86 GLN A O 1
ATOM 688 N N . ARG A 1 87 ? 6.000 -8.780 -17.724 1.00 90.31 87 ARG A N 1
ATOM 689 C CA . ARG A 1 87 ? 7.007 -7.841 -18.247 1.00 90.31 87 ARG A CA 1
ATOM 690 C C . ARG A 1 87 ? 6.442 -7.001 -19.389 1.00 90.31 87 ARG A C 1
ATOM 692 O O . ARG A 1 87 ? 6.621 -5.784 -19.383 1.00 90.31 87 ARG A O 1
ATOM 699 N N . LEU A 1 88 ? 5.703 -7.622 -20.312 1.00 91.69 88 LEU A N 1
ATOM 700 C CA . LEU A 1 88 ? 5.032 -6.926 -21.415 1.00 91.69 88 LEU A CA 1
ATOM 701 C C . LEU A 1 88 ? 3.989 -5.920 -20.916 1.00 91.69 88 LEU A C 1
ATOM 703 O O . LEU A 1 88 ? 3.905 -4.808 -21.440 1.00 91.69 88 LEU A O 1
ATOM 707 N N . LEU A 1 89 ? 3.209 -6.272 -19.890 1.00 91.44 89 LEU A N 1
ATOM 708 C CA . LEU A 1 89 ? 2.242 -5.360 -19.276 1.00 91.44 89 LEU A CA 1
ATOM 709 C C . LEU A 1 89 ? 2.940 -4.116 -18.711 1.00 91.44 89 LEU A C 1
ATOM 711 O O . LEU A 1 89 ? 2.534 -2.993 -19.010 1.00 91.44 89 LEU A O 1
ATOM 715 N N . VAL A 1 90 ? 4.010 -4.317 -17.937 1.00 90.75 90 VAL A N 1
ATOM 716 C CA . VAL A 1 90 ? 4.793 -3.227 -17.339 1.00 90.75 90 VAL A CA 1
ATOM 717 C C . VAL A 1 90 ? 5.414 -2.351 -18.435 1.00 90.75 90 VAL A C 1
ATOM 719 O O . VAL A 1 90 ? 5.269 -1.130 -18.407 1.00 90.75 90 VAL A O 1
ATOM 722 N N . GLN A 1 91 ? 6.020 -2.952 -19.459 1.00 92.38 91 GLN A N 1
ATOM 723 C CA . GLN A 1 91 ? 6.619 -2.232 -20.591 1.00 92.38 91 GLN A CA 1
ATOM 724 C C . GLN A 1 91 ? 5.597 -1.394 -21.368 1.00 92.38 91 GLN A C 1
ATOM 726 O O . GLN A 1 91 ? 5.852 -0.226 -21.680 1.00 92.38 91 GLN A O 1
ATOM 731 N N . ARG A 1 92 ? 4.405 -1.948 -21.632 1.00 91.00 92 ARG A N 1
ATOM 732 C CA . ARG A 1 92 ? 3.310 -1.230 -22.304 1.00 91.00 92 ARG A CA 1
ATOM 733 C C . ARG A 1 92 ? 2.768 -0.082 -21.449 1.00 91.00 92 ARG A C 1
ATOM 735 O O . ARG A 1 92 ? 2.520 0.993 -21.995 1.00 91.00 92 ARG A O 1
ATOM 742 N N . GLN A 1 93 ? 2.620 -0.285 -20.138 1.00 92.25 93 GLN A N 1
ATOM 743 C CA . GLN A 1 93 ? 2.067 0.718 -19.224 1.00 92.25 93 GLN A CA 1
ATOM 744 C C . GLN A 1 93 ? 3.036 1.883 -18.978 1.00 92.25 93 GLN A C 1
ATOM 746 O O . GLN A 1 93 ? 2.627 3.043 -19.014 1.00 92.25 93 GLN A O 1
ATOM 751 N N . LEU A 1 94 ? 4.328 1.600 -18.775 1.00 91.38 94 LEU A N 1
ATOM 752 C CA . LEU A 1 94 ? 5.350 2.621 -18.502 1.00 91.38 94 LEU A CA 1
ATOM 753 C C . LEU A 1 94 ? 6.027 3.181 -19.766 1.00 91.38 94 LEU A C 1
ATOM 755 O O . LEU A 1 94 ? 6.823 4.127 -19.673 1.00 91.38 94 LEU A O 1
ATOM 759 N N . LYS A 1 95 ? 5.691 2.652 -20.951 1.00 91.50 95 LYS A N 1
ATOM 760 C CA . LYS A 1 95 ? 6.264 3.047 -22.250 1.00 91.50 95 LYS A CA 1
ATOM 761 C C . LYS A 1 95 ? 7.799 3.005 -22.200 1.00 91.50 95 LYS A C 1
ATOM 763 O O . LYS A 1 95 ? 8.471 4.035 -22.320 1.00 91.50 95 LYS A O 1
ATOM 768 N N . CYS A 1 96 ? 8.331 1.826 -21.910 1.00 92.31 96 CYS A N 1
ATOM 769 C CA . CYS A 1 96 ? 9.758 1.529 -21.785 1.00 92.31 96 CYS A CA 1
ATOM 770 C C . CYS A 1 96 ? 10.028 0.107 -22.295 1.00 92.31 96 CYS A C 1
ATOM 772 O O . CYS A 1 96 ? 9.088 -0.667 -22.477 1.00 92.31 96 CYS A O 1
ATOM 774 N N . CYS A 1 97 ? 11.289 -0.227 -22.562 1.00 93.00 97 CYS A N 1
ATOM 775 C CA . CYS A 1 97 ? 11.673 -1.509 -23.155 1.00 93.00 97 CYS A CA 1
ATOM 776 C C . CYS A 1 97 ? 12.884 -2.070 -22.401 1.00 93.00 97 CYS A C 1
ATOM 778 O O . CYS A 1 97 ? 13.866 -1.357 -22.205 1.00 93.00 97 CYS A O 1
ATOM 780 N N . GLY A 1 98 ? 12.787 -3.321 -21.939 1.00 91.94 98 GLY A N 1
ATOM 781 C CA . GLY A 1 98 ? 13.794 -3.932 -21.063 1.00 91.94 98 GLY A CA 1
ATOM 782 C C . GLY A 1 98 ? 13.936 -3.262 -19.691 1.00 91.94 98 GLY A C 1
ATOM 783 O O . GLY A 1 98 ? 13.261 -2.279 -19.380 1.00 91.94 98 GLY A O 1
ATOM 784 N N . TYR A 1 99 ? 14.778 -3.828 -18.821 1.00 91.38 99 TYR A N 1
ATOM 785 C CA . TYR A 1 99 ? 14.982 -3.269 -17.477 1.00 91.38 99 TYR A CA 1
ATOM 786 C C . TYR A 1 99 ? 15.982 -2.107 -17.496 1.00 91.38 99 TYR A C 1
ATOM 788 O O . TYR A 1 99 ? 15.607 -0.980 -17.178 1.00 91.38 99 TYR A O 1
ATOM 796 N N . GLN A 1 100 ? 17.230 -2.365 -17.901 1.00 92.00 100 GLN A N 1
ATOM 797 C CA . GLN A 1 100 ? 18.279 -1.344 -18.058 1.00 92.00 100 GLN A CA 1
ATOM 798 C C . GLN A 1 100 ? 18.296 -0.770 -19.472 1.00 92.00 100 GLN A C 1
ATOM 800 O O . GLN A 1 100 ? 18.200 0.440 -19.649 1.00 92.00 100 GLN A O 1
ATOM 805 N N . ASP A 1 101 ? 18.307 -1.668 -20.450 1.00 89.31 101 ASP A N 1
ATOM 806 C CA . ASP A 1 101 ? 18.345 -1.379 -21.878 1.00 89.31 101 ASP A CA 1
ATOM 807 C C . ASP A 1 101 ? 17.338 -2.286 -22.601 1.00 89.31 101 ASP A C 1
ATOM 809 O O . ASP A 1 101 ? 16.984 -3.338 -22.052 1.00 89.31 101 ASP A O 1
ATOM 813 N N . PRO A 1 102 ? 16.914 -1.954 -23.837 1.00 88.62 102 PRO A N 1
ATOM 814 C CA . PRO A 1 102 ? 15.961 -2.751 -24.618 1.00 88.62 102 PRO A CA 1
ATOM 815 C C . PRO A 1 102 ? 16.328 -4.234 -24.757 1.00 88.62 102 PRO A C 1
ATOM 817 O O . PRO A 1 102 ? 15.447 -5.083 -24.868 1.00 88.62 102 PRO A O 1
ATOM 820 N N . THR A 1 103 ? 17.624 -4.550 -24.728 1.00 88.75 103 THR A N 1
ATOM 821 C CA . THR A 1 103 ? 18.163 -5.910 -24.862 1.00 88.75 103 THR A CA 1
ATOM 822 C C . THR A 1 103 ? 18.287 -6.656 -23.530 1.00 88.75 103 THR A C 1
ATOM 824 O O . THR A 1 103 ? 18.405 -7.881 -23.519 1.00 88.75 103 THR A O 1
ATOM 827 N N . TYR A 1 104 ? 18.238 -5.956 -22.391 1.00 88.94 104 TYR A N 1
ATOM 828 C CA . TYR A 1 104 ? 18.449 -6.542 -21.068 1.00 88.94 104 TYR A CA 1
ATOM 829 C C . TYR A 1 104 ? 17.125 -7.005 -20.445 1.00 88.94 104 TYR A C 1
ATOM 831 O O . TYR A 1 104 ? 16.361 -6.197 -19.903 1.00 88.94 104 TYR A O 1
ATOM 839 N N . TYR A 1 105 ? 16.861 -8.318 -20.506 1.00 88.19 105 TYR A N 1
ATOM 840 C CA . TYR A 1 105 ? 15.629 -8.955 -20.002 1.00 88.19 105 TYR A CA 1
ATOM 841 C C . TYR A 1 105 ? 14.346 -8.231 -20.468 1.00 88.19 105 TYR A C 1
ATOM 843 O O . TYR A 1 105 ? 13.386 -8.077 -19.706 1.00 88.19 105 TYR A O 1
ATOM 851 N N . GLY A 1 106 ? 14.361 -7.734 -21.710 1.00 84.94 106 GLY A N 1
ATOM 852 C CA . GLY A 1 106 ? 13.206 -7.166 -22.398 1.00 84.94 106 GLY A CA 1
ATOM 853 C C . GLY A 1 106 ? 12.382 -8.256 -23.065 1.00 84.94 106 GLY A C 1
ATOM 854 O O . GLY A 1 106 ? 12.943 -9.229 -23.562 1.00 84.94 106 GLY A O 1
ATOM 855 N N . GLU A 1 107 ? 11.059 -8.097 -23.063 1.00 90.88 107 GLU A N 1
ATOM 856 C CA . GLU A 1 107 ? 10.189 -8.976 -23.832 1.00 90.88 107 GLU A CA 1
ATOM 857 C C . GLU A 1 107 ? 9.754 -8.227 -25.076 1.00 90.88 107 GLU A C 1
ATOM 859 O O . GLU A 1 107 ? 9.313 -7.080 -25.006 1.00 90.88 107 GLU A O 1
ATOM 864 N N . TYR A 1 108 ? 9.948 -8.862 -26.224 1.00 89.75 108 TYR A N 1
ATOM 865 C CA . TYR A 1 108 ? 9.759 -8.196 -27.498 1.00 89.75 108 TYR A CA 1
ATOM 866 C C . TYR A 1 108 ? 8.308 -8.293 -27.959 1.00 89.75 108 TYR A C 1
ATOM 868 O O . TYR A 1 108 ? 7.656 -9.330 -27.848 1.00 89.75 108 TYR A O 1
ATOM 876 N N . ASP A 1 109 ? 7.822 -7.185 -28.497 1.00 88.62 109 ASP A N 1
ATOM 877 C CA . ASP A 1 109 ? 6.472 -7.007 -29.018 1.00 88.62 109 ASP A CA 1
ATOM 878 C C . ASP A 1 109 ? 6.523 -5.992 -30.168 1.00 88.62 109 ASP A C 1
ATOM 880 O O . ASP A 1 109 ? 7.555 -5.368 -30.416 1.00 88.62 109 ASP A O 1
ATOM 884 N N . LEU A 1 110 ? 5.395 -5.736 -30.828 1.00 86.69 110 LEU A N 1
ATOM 885 C CA . LEU A 1 110 ? 5.267 -4.747 -31.908 1.00 86.69 110 LEU A CA 1
ATOM 886 C C . LEU A 1 110 ? 5.805 -3.347 -31.536 1.00 86.69 110 LEU A C 1
ATOM 888 O O . LEU A 1 110 ? 6.143 -2.558 -32.412 1.00 86.69 110 LEU A O 1
ATOM 892 N N . ARG A 1 111 ? 5.869 -3.023 -30.235 1.00 84.94 111 ARG A N 1
ATOM 893 C CA . ARG A 1 111 ? 6.335 -1.731 -29.698 1.00 84.94 111 ARG A CA 1
ATOM 894 C C . ARG A 1 111 ? 7.727 -1.758 -29.058 1.00 84.94 111 ARG A C 1
ATOM 896 O O . ARG A 1 111 ? 8.272 -0.689 -28.807 1.00 84.94 111 ARG A O 1
ATOM 903 N N . CYS A 1 112 ? 8.275 -2.929 -28.7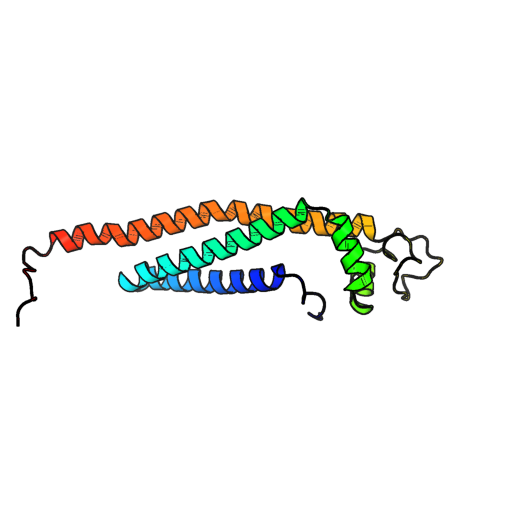47 1.00 88.25 112 CYS A N 1
ATOM 904 C CA . CYS A 1 112 ? 9.559 -3.088 -28.060 1.00 88.25 112 CYS A CA 1
ATOM 905 C C . CYS A 1 112 ? 10.374 -4.111 -28.849 1.00 88.25 112 CYS A C 1
ATOM 907 O O . CYS A 1 112 ? 10.054 -5.294 -28.863 1.00 88.25 112 CYS A O 1
ATOM 909 N N . PHE A 1 113 ? 11.396 -3.631 -29.553 1.00 88.94 113 PHE A N 1
ATOM 910 C CA . PHE A 1 113 ? 12.285 -4.422 -30.402 1.00 88.94 113 PHE A CA 1
ATOM 911 C C . PHE A 1 113 ? 13.735 -3.968 -30.162 1.00 88.94 113 PHE A C 1
ATOM 913 O O . PHE A 1 113 ? 13.948 -2.829 -29.752 1.00 88.94 113 PHE A O 1
ATOM 920 N N . PRO A 1 114 ? 14.754 -4.811 -30.393 1.00 83.94 114 PRO A N 1
ATOM 921 C CA . PRO A 1 114 ? 16.113 -4.574 -29.890 1.00 83.94 114 PRO A CA 1
ATOM 922 C C . PRO A 1 114 ? 16.810 -3.323 -30.450 1.00 83.94 114 PRO A C 1
ATOM 924 O O . PRO A 1 114 ? 17.718 -2.805 -29.812 1.00 83.94 114 PRO A O 1
ATOM 927 N N . MET A 1 115 ? 16.387 -2.821 -31.614 1.00 85.69 115 MET A N 1
ATOM 928 C CA . MET A 1 115 ? 16.947 -1.609 -32.236 1.00 85.69 115 MET A CA 1
ATOM 929 C C . MET A 1 115 ? 16.178 -0.324 -31.892 1.00 85.69 115 MET A C 1
ATOM 931 O O . MET A 1 115 ? 16.418 0.720 -32.497 1.00 85.69 115 MET A O 1
ATOM 935 N N . ILE A 1 116 ? 15.208 -0.381 -30.977 1.00 87.25 116 ILE A N 1
ATOM 936 C CA . ILE A 1 116 ? 14.386 0.782 -30.651 1.00 87.25 116 ILE A CA 1
ATOM 937 C C . ILE A 1 116 ? 15.108 1.718 -29.670 1.00 87.25 116 ILE A C 1
ATOM 939 O O . ILE A 1 116 ? 15.655 1.283 -28.660 1.00 87.25 116 ILE A O 1
ATOM 943 N N . ASN A 1 117 ? 15.036 3.028 -29.916 1.00 88.06 117 ASN A N 1
ATOM 944 C CA . ASN A 1 117 ? 15.547 4.057 -29.003 1.00 88.06 117 ASN A CA 1
ATOM 945 C C . ASN A 1 117 ? 14.556 4.345 -27.854 1.00 88.06 117 ASN A C 1
ATOM 947 O O . ASN A 1 117 ? 14.108 5.480 -27.684 1.00 88.06 117 ASN A O 1
ATOM 951 N N . LEU A 1 118 ? 14.163 3.321 -27.085 1.00 87.62 118 LEU A N 1
ATOM 952 C CA . LEU A 1 118 ? 13.400 3.510 -25.842 1.00 87.62 118 LEU A CA 1
ATOM 953 C C . LEU A 1 118 ? 14.323 3.426 -24.623 1.00 87.62 118 LEU A C 1
ATOM 955 O O . LEU A 1 118 ? 15.226 2.593 -24.598 1.00 87.62 118 LEU A O 1
ATOM 959 N N . PRO A 1 119 ? 14.058 4.225 -23.575 1.00 91.06 119 PRO A N 1
ATOM 960 C CA . PRO A 1 119 ? 14.761 4.081 -22.312 1.00 91.06 119 PRO A CA 1
ATOM 961 C C . PRO A 1 119 ? 14.343 2.787 -21.597 1.00 91.06 119 PRO A C 1
ATOM 963 O O . PRO A 1 119 ? 13.193 2.337 -21.715 1.00 91.06 119 PRO A O 1
ATOM 966 N N . GLY A 1 120 ? 15.252 2.243 -20.789 1.00 91.75 120 GLY A N 1
ATOM 967 C CA . GLY A 1 120 ? 14.960 1.135 -19.884 1.00 91.75 120 GLY A CA 1
ATOM 968 C C . GLY A 1 120 ? 13.887 1.470 -18.846 1.00 91.75 120 GLY A C 1
ATOM 969 O O . GLY A 1 120 ? 13.699 2.623 -18.439 1.00 91.75 120 GLY A O 1
ATOM 970 N N . CYS A 1 121 ? 13.169 0.445 -18.389 1.00 93.19 121 CYS A N 1
ATOM 971 C CA . CYS A 1 121 ? 12.106 0.594 -17.401 1.00 93.19 121 CYS A CA 1
ATOM 972 C C . CYS A 1 121 ? 12.610 0.913 -15.988 1.00 93.19 121 CYS A C 1
ATOM 974 O O . CYS A 1 121 ? 11.825 1.415 -15.188 1.00 93.19 121 CYS A O 1
ATOM 976 N N . GLN A 1 122 ? 13.889 0.686 -15.668 1.00 92.94 122 GLN A N 1
ATOM 977 C CA . GLN A 1 122 ? 14.435 0.799 -14.312 1.00 92.94 122 GLN A CA 1
ATOM 978 C C . GLN A 1 122 ? 14.060 2.121 -13.628 1.00 92.94 122 GLN A C 1
ATOM 980 O O . GLN A 1 122 ? 13.571 2.112 -12.502 1.00 92.94 122 GLN A O 1
ATOM 985 N N . HIS A 1 123 ? 14.285 3.271 -14.267 1.00 92.50 123 HIS A N 1
ATOM 986 C CA . HIS A 1 123 ? 14.028 4.562 -13.620 1.00 92.50 123 HIS A CA 1
ATOM 987 C C . HIS A 1 123 ? 12.532 4.799 -13.375 1.00 92.50 123 HIS A C 1
ATOM 989 O O . HIS A 1 123 ? 12.125 5.073 -12.247 1.00 92.50 123 HIS A O 1
ATOM 995 N N . LYS A 1 124 ? 11.709 4.633 -14.419 1.00 92.19 124 LYS A N 1
ATOM 996 C CA . LYS A 1 124 ? 10.257 4.840 -14.336 1.00 92.19 124 LYS A CA 1
ATOM 997 C C . LYS A 1 124 ? 9.594 3.857 -13.369 1.00 92.19 124 LYS A C 1
ATOM 999 O O . LYS A 1 124 ? 8.694 4.243 -12.633 1.00 92.19 124 LYS A O 1
ATOM 1004 N N . TYR A 1 125 ? 10.058 2.609 -13.352 1.00 92.19 125 TYR A N 1
ATOM 1005 C CA . TYR A 1 125 ? 9.524 1.568 -12.484 1.00 92.19 125 TYR A CA 1
ATOM 1006 C C . TYR A 1 125 ? 9.873 1.821 -11.013 1.00 92.19 125 TYR A C 1
ATOM 1008 O O . TYR A 1 125 ? 8.992 1.760 -10.163 1.00 92.19 125 TYR A O 1
ATOM 1016 N N . ASN A 1 126 ? 11.115 2.230 -10.723 1.00 92.75 126 ASN A N 1
ATOM 1017 C CA . ASN A 1 126 ? 11.513 2.629 -9.370 1.00 92.75 126 ASN A CA 1
ATOM 1018 C C . ASN A 1 126 ? 10.685 3.813 -8.847 1.00 92.75 126 ASN A C 1
ATOM 1020 O O . ASN A 1 126 ? 10.246 3.779 -7.705 1.00 92.75 126 ASN A O 1
ATOM 1024 N N . LEU A 1 127 ? 10.461 4.844 -9.672 1.00 92.69 127 LEU A N 1
ATOM 1025 C CA . LEU A 1 127 ? 9.630 5.990 -9.287 1.00 92.69 127 LEU A CA 1
ATOM 1026 C C . LEU A 1 127 ? 8.179 5.581 -9.033 1.00 92.69 127 LEU A C 1
ATOM 1028 O O . LEU A 1 127 ? 7.559 6.066 -8.093 1.00 92.69 127 LEU A O 1
ATOM 1032 N N . TYR A 1 128 ? 7.621 4.713 -9.875 1.00 92.00 128 TYR A N 1
ATOM 1033 C CA . TYR A 1 128 ? 6.255 4.233 -9.699 1.00 92.00 128 TYR A CA 1
ATOM 1034 C C . TYR A 1 128 ? 6.091 3.487 -8.369 1.00 92.00 128 TYR A C 1
ATOM 1036 O O . TYR A 1 128 ? 5.215 3.829 -7.578 1.00 92.00 128 TYR A O 1
ATOM 1044 N N . GLU A 1 129 ? 6.967 2.521 -8.097 1.00 90.50 129 GLU A N 1
ATOM 1045 C CA . GLU A 1 129 ? 6.936 1.733 -6.861 1.00 90.50 129 GLU A CA 1
ATOM 1046 C C . GLU A 1 129 ? 7.160 2.607 -5.620 1.00 90.50 129 GLU A C 1
ATOM 1048 O O . GLU A 1 129 ? 6.411 2.501 -4.652 1.00 90.50 129 GLU A O 1
ATOM 1053 N N . ASP A 1 130 ? 8.123 3.532 -5.659 1.00 91.69 130 ASP A N 1
ATOM 1054 C CA . ASP A 1 130 ? 8.394 4.443 -4.541 1.00 91.69 130 ASP A CA 1
ATOM 1055 C C . ASP A 1 130 ? 7.189 5.339 -4.214 1.00 91.69 130 ASP A C 1
ATOM 1057 O O . ASP A 1 130 ? 6.809 5.478 -3.049 1.00 91.69 130 ASP A O 1
ATOM 1061 N N . ASN A 1 131 ? 6.517 5.879 -5.236 1.00 91.44 131 ASN A N 1
ATOM 1062 C CA . ASN A 1 131 ? 5.308 6.683 -5.053 1.00 91.44 131 ASN A CA 1
ATOM 1063 C C . ASN A 1 131 ? 4.154 5.866 -4.454 1.00 91.44 131 ASN A C 1
ATOM 1065 O O . ASN A 1 131 ? 3.464 6.334 -3.543 1.00 91.44 131 ASN A O 1
ATOM 1069 N N . VAL A 1 132 ? 3.940 4.641 -4.944 1.00 88.81 132 VAL A N 1
ATOM 1070 C CA . VAL A 1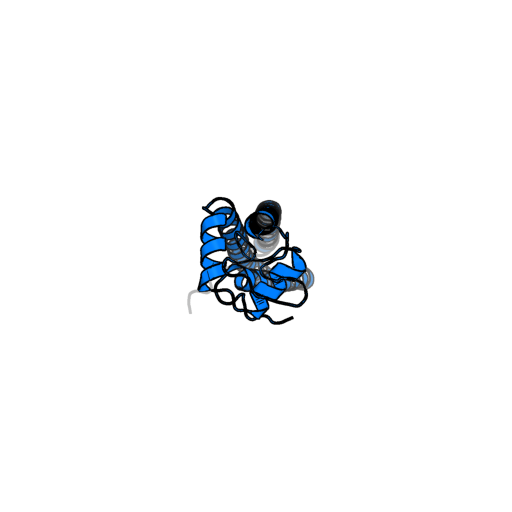 132 ? 2.874 3.756 -4.451 1.00 88.81 132 VAL A CA 1
ATOM 1071 C C . VAL A 1 132 ? 3.122 3.372 -2.995 1.00 88.81 132 VAL A C 1
ATOM 1073 O O . VAL A 1 132 ? 2.225 3.511 -2.160 1.00 88.81 132 VAL A O 1
ATOM 1076 N N . LEU A 1 133 ? 4.342 2.949 -2.661 1.00 89.88 133 LEU A N 1
ATOM 1077 C CA . LEU A 1 133 ? 4.702 2.593 -1.293 1.00 89.88 133 LEU A CA 1
ATOM 1078 C C . LEU A 1 133 ? 4.622 3.807 -0.366 1.00 89.88 133 LEU A C 1
ATOM 1080 O O . LEU A 1 133 ? 4.097 3.681 0.743 1.00 89.88 133 LEU A O 1
ATOM 1084 N N . THR A 1 134 ? 5.076 4.976 -0.830 1.00 90.50 134 THR A N 1
ATOM 1085 C CA . THR A 1 134 ? 5.024 6.221 -0.057 1.00 90.50 134 THR A CA 1
ATOM 1086 C C . THR A 1 134 ? 3.603 6.628 0.283 1.00 90.50 134 THR A C 1
ATOM 1088 O O . THR A 1 134 ? 3.294 6.938 1.434 1.00 90.50 134 THR A O 1
ATOM 1091 N N . THR A 1 135 ? 2.709 6.540 -0.694 1.00 87.62 135 THR A N 1
ATOM 1092 C CA . THR A 1 135 ? 1.285 6.811 -0.496 1.00 87.62 135 THR A CA 1
ATOM 1093 C C . THR A 1 135 ? 0.675 5.826 0.504 1.00 87.62 135 THR A C 1
ATOM 1095 O O . THR A 1 135 ? -0.033 6.232 1.426 1.00 87.62 135 THR A O 1
ATOM 1098 N N . ALA A 1 136 ? 0.997 4.535 0.383 1.00 86.88 136 ALA A N 1
ATOM 1099 C CA . ALA A 1 136 ? 0.433 3.487 1.229 1.00 86.88 136 ALA A CA 1
ATOM 1100 C C . ALA A 1 136 ? 0.809 3.637 2.713 1.00 86.88 136 ALA A C 1
ATOM 1102 O O . ALA A 1 136 ? -0.073 3.577 3.578 1.00 86.88 136 ALA A O 1
ATOM 1103 N N . TRP A 1 137 ? 2.092 3.848 3.034 1.00 89.50 137 TRP A N 1
ATOM 1104 C CA . TRP A 1 137 ? 2.505 3.999 4.436 1.00 89.50 137 TRP A CA 1
ATOM 1105 C C . TRP A 1 137 ? 2.013 5.323 5.034 1.00 89.50 137 TRP A C 1
ATOM 1107 O O . TRP A 1 137 ? 1.610 5.346 6.198 1.00 89.50 137 TRP A O 1
ATOM 1117 N N . THR A 1 138 ? 1.959 6.392 4.230 1.00 90.38 138 THR A N 1
ATOM 1118 C CA . THR A 1 138 ? 1.445 7.705 4.655 1.00 90.38 138 THR A CA 1
ATOM 1119 C C . THR A 1 138 ? -0.025 7.619 5.062 1.00 90.38 138 THR A C 1
ATOM 1121 O O . THR A 1 138 ? -0.391 8.049 6.155 1.00 90.38 138 THR A O 1
ATOM 1124 N N . ILE A 1 139 ? -0.868 7.001 4.225 1.00 88.62 139 ILE A N 1
ATOM 1125 C CA . ILE A 1 139 ? -2.294 6.802 4.529 1.00 88.62 139 ILE A CA 1
ATOM 1126 C C . ILE A 1 139 ? -2.459 5.909 5.764 1.00 88.62 139 ILE A C 1
ATOM 1128 O O . ILE A 1 139 ? -3.251 6.220 6.652 1.00 88.62 139 ILE A O 1
ATOM 1132 N N . SER A 1 140 ? -1.684 4.825 5.856 1.00 88.00 140 SER A N 1
ATOM 1133 C CA . SER A 1 140 ? -1.780 3.875 6.971 1.00 88.00 140 SER A CA 1
ATOM 1134 C C . SER A 1 140 ? -1.467 4.531 8.321 1.00 88.00 140 SER A C 1
ATOM 1136 O O . SER A 1 140 ? -2.231 4.380 9.274 1.00 88.00 140 SER A O 1
ATOM 1138 N N . PHE A 1 141 ? -0.379 5.303 8.413 1.00 89.31 141 PHE A N 1
ATOM 1139 C CA . PHE A 1 141 ? -0.038 6.020 9.646 1.00 89.31 141 PHE A CA 1
ATOM 1140 C C . PHE A 1 141 ? -0.946 7.223 9.913 1.00 89.31 141 PHE A C 1
ATOM 1142 O O . PHE A 1 141 ? -1.171 7.542 11.077 1.00 89.31 141 PHE A O 1
ATOM 1149 N N . GLY A 1 142 ? -1.527 7.841 8.881 1.00 90.56 142 GLY A N 1
ATOM 1150 C CA . GLY A 1 142 ? -2.552 8.874 9.047 1.00 90.56 142 GLY A CA 1
ATOM 1151 C C . GLY A 1 142 ? -3.865 8.343 9.639 1.00 90.56 142 GLY A C 1
ATOM 1152 O O . GLY A 1 142 ? -4.495 9.021 10.447 1.00 90.56 142 GLY A O 1
ATOM 1153 N N . LEU A 1 143 ? -4.262 7.113 9.294 1.00 86.88 143 LEU A N 1
ATOM 1154 C CA . LEU A 1 143 ? -5.478 6.471 9.814 1.00 86.88 143 LEU A CA 1
ATOM 1155 C C . LEU A 1 143 ? -5.302 5.865 11.214 1.00 86.88 143 LEU A C 1
ATOM 1157 O O . LEU A 1 143 ? -6.273 5.756 11.963 1.00 86.88 143 LEU A O 1
ATOM 1161 N N . ALA A 1 144 ? -4.080 5.497 11.599 1.00 89.62 144 ALA A N 1
ATOM 1162 C CA . ALA A 1 144 ? -3.778 4.936 12.915 1.00 89.62 144 ALA A CA 1
ATOM 1163 C C . ALA A 1 144 ? -4.300 5.769 14.114 1.00 89.62 144 ALA A C 1
ATOM 1165 O O . ALA A 1 144 ? -4.956 5.185 14.981 1.00 89.62 144 ALA A O 1
ATOM 1166 N N . PRO A 1 145 ? -4.081 7.100 14.203 1.00 90.12 145 PRO A N 1
ATOM 1167 C CA . PRO A 1 145 ? -4.614 7.904 15.306 1.00 90.12 145 PRO A CA 1
ATOM 1168 C C . PRO A 1 145 ? -6.145 7.983 15.298 1.00 90.12 145 PRO A C 1
ATOM 1170 O O . PRO A 1 145 ? -6.761 7.973 16.362 1.00 90.12 145 PRO A O 1
ATOM 1173 N N . VAL A 1 146 ? -6.773 8.001 14.118 1.00 87.50 146 VAL A N 1
ATOM 1174 C CA . VAL A 1 146 ? -8.239 7.975 13.992 1.00 87.50 146 VAL A CA 1
ATOM 1175 C C . VAL A 1 146 ? -8.790 6.664 14.554 1.00 87.50 146 VAL A C 1
ATOM 1177 O O . VAL A 1 146 ? -9.731 6.673 15.346 1.00 87.50 146 VAL A O 1
ATOM 1180 N N . GLN A 1 147 ? -8.157 5.536 14.226 1.00 87.50 147 GLN A N 1
ATOM 1181 C CA . GLN A 1 147 ? -8.537 4.229 14.759 1.00 87.50 147 GLN A CA 1
ATOM 1182 C C . GLN A 1 147 ? -8.348 4.150 16.283 1.00 87.50 147 GLN A C 1
ATOM 1184 O O . GLN A 1 147 ? -9.204 3.605 16.980 1.00 87.50 147 GLN A O 1
ATOM 1189 N N . LEU A 1 148 ? -7.268 4.728 16.820 1.00 89.88 148 LEU A N 1
ATOM 1190 C CA . LEU A 1 148 ? -7.050 4.827 18.269 1.00 89.88 148 LEU A CA 1
ATOM 1191 C C . LEU A 1 148 ? -8.154 5.629 18.962 1.00 89.88 148 LEU A C 1
ATOM 1193 O O . LEU A 1 148 ? -8.659 5.198 19.997 1.00 89.88 148 LEU A O 1
ATOM 1197 N N . PHE A 1 149 ? -8.576 6.748 18.372 1.00 88.38 149 PHE A N 1
ATOM 1198 C CA . PHE A 1 149 ? -9.680 7.543 18.902 1.00 88.38 149 PHE A CA 1
ATOM 1199 C C . PHE A 1 149 ? -10.989 6.741 18.957 1.00 88.38 149 PHE A C 1
ATOM 1201 O O . PHE A 1 149 ? -11.666 6.738 19.984 1.00 88.38 149 PHE A O 1
ATOM 1208 N N . VAL A 1 150 ? -11.310 5.990 17.897 1.00 85.62 150 VAL A N 1
ATOM 1209 C CA . VAL A 1 150 ? -12.495 5.114 17.858 1.00 85.62 150 VAL A CA 1
ATOM 1210 C C . VAL A 1 150 ? -12.425 4.022 18.930 1.00 85.62 150 VAL A C 1
ATOM 1212 O O . VAL A 1 150 ? -13.428 3.752 19.589 1.00 85.62 150 VAL A O 1
ATOM 1215 N N . MET A 1 151 ? -11.254 3.419 19.155 1.00 87.25 151 MET A N 1
ATOM 1216 C CA . MET A 1 151 ? -11.069 2.416 20.212 1.00 87.25 151 MET A CA 1
ATOM 1217 C C . MET A 1 151 ? -11.289 3.004 21.612 1.00 87.25 151 MET A C 1
ATOM 1219 O O . MET A 1 151 ? -11.964 2.387 22.435 1.00 87.25 151 MET A O 1
ATOM 1223 N N . ILE A 1 152 ? -10.775 4.209 21.878 1.00 87.50 152 ILE A N 1
ATOM 1224 C CA . ILE A 1 152 ? -10.988 4.906 23.157 1.00 87.50 152 ILE A CA 1
ATOM 1225 C C . ILE A 1 152 ? -12.471 5.245 23.345 1.00 87.50 152 ILE A C 1
ATOM 1227 O O . ILE A 1 152 ? -13.021 5.002 24.419 1.00 87.50 152 ILE A O 1
ATOM 1231 N N . ALA A 1 153 ? -13.136 5.750 22.303 1.00 84.50 153 ALA A N 1
ATOM 1232 C CA . ALA A 1 153 ? -14.565 6.045 22.342 1.00 84.50 153 ALA A CA 1
ATOM 1233 C C . ALA A 1 153 ? -15.400 4.781 22.619 1.00 84.50 153 ALA A C 1
ATOM 1235 O O . ALA A 1 153 ? -16.279 4.804 23.480 1.00 84.50 153 ALA A O 1
ATOM 1236 N N . ALA A 1 154 ? -15.082 3.656 21.969 1.00 82.44 154 ALA A N 1
ATOM 1237 C CA . ALA A 1 154 ? -15.746 2.373 22.210 1.00 82.44 154 ALA A CA 1
ATOM 1238 C C . ALA A 1 154 ? -15.563 1.884 23.660 1.00 82.44 154 ALA A C 1
ATOM 1240 O O . ALA A 1 154 ? -16.533 1.461 24.295 1.00 82.44 154 ALA A O 1
ATOM 1241 N N . LEU A 1 155 ? -14.351 2.010 24.215 1.00 82.38 155 LEU A N 1
ATOM 1242 C CA . LEU A 1 155 ? -14.063 1.688 25.617 1.00 82.38 155 LEU A CA 1
ATOM 1243 C C . LEU A 1 155 ? -14.847 2.584 26.586 1.00 82.38 155 LEU A C 1
ATOM 1245 O O . LEU A 1 155 ? -15.426 2.085 27.554 1.00 82.38 155 LEU A O 1
ATOM 1249 N N . MET A 1 156 ? -14.918 3.892 26.318 1.00 80.69 156 MET A N 1
ATOM 1250 C CA . MET A 1 156 ? -15.717 4.818 27.125 1.00 80.69 156 MET A CA 1
ATOM 1251 C C . MET A 1 156 ? -17.210 4.485 27.070 1.00 80.69 156 MET A C 1
ATOM 1253 O O . MET A 1 156 ? -17.852 4.456 28.117 1.00 80.69 156 MET A O 1
ATOM 1257 N N . CYS A 1 157 ? -17.761 4.173 25.894 1.00 74.19 157 CYS A N 1
ATOM 1258 C CA . CYS A 1 157 ? -19.161 3.765 25.753 1.00 74.19 157 CYS A CA 1
ATOM 1259 C C . CYS A 1 157 ? -19.460 2.441 26.476 1.00 74.19 157 CYS A C 1
ATOM 1261 O O . CYS A 1 157 ? -20.531 2.300 27.063 1.00 74.19 157 CYS A O 1
ATOM 1263 N N . SER A 1 158 ? -18.514 1.496 26.497 1.00 71.88 158 SER A N 1
ATOM 1264 C CA . SER A 1 158 ? -18.665 0.242 27.246 1.00 71.88 158 SER A CA 1
ATOM 1265 C C . SER A 1 158 ? -18.689 0.472 28.763 1.00 71.88 158 SER A C 1
ATOM 1267 O O . SER A 1 158 ? -19.507 -0.146 29.445 1.00 71.88 158 SER A O 1
ATOM 1269 N N . ASN A 1 159 ? -17.842 1.378 29.276 1.00 69.69 159 ASN A N 1
ATOM 1270 C CA . ASN A 1 159 ? -17.682 1.647 30.712 1.00 69.69 159 ASN A CA 1
ATOM 1271 C C . ASN A 1 159 ? -18.689 2.665 31.285 1.00 69.69 159 ASN A C 1
ATOM 1273 O O . ASN A 1 159 ? -19.097 2.539 32.437 1.00 69.69 159 ASN A O 1
ATOM 1277 N N . HIS A 1 160 ? -19.114 3.682 30.526 1.00 62.41 160 HIS A N 1
ATOM 1278 C CA . HIS A 1 160 ? -20.038 4.718 31.021 1.00 62.41 160 HIS A CA 1
ATOM 1279 C C . HIS A 1 160 ? -21.398 4.134 31.436 1.00 62.41 160 HIS A C 1
ATOM 1281 O O . HIS A 1 160 ? -22.012 4.578 32.407 1.00 62.41 160 HIS A O 1
ATOM 1287 N N . VAL A 1 161 ? -21.855 3.074 30.765 1.00 52.38 161 VAL A N 1
ATOM 1288 C CA . VAL A 1 161 ? -23.124 2.424 31.110 1.00 52.38 161 VAL A CA 1
ATOM 1289 C C . VAL A 1 161 ? -23.026 1.661 32.452 1.00 52.38 161 VAL A C 1
ATOM 1291 O O . VAL A 1 161 ? -24.054 1.426 33.094 1.00 52.38 161 VAL A O 1
ATOM 1294 N N . ASP A 1 162 ? -21.822 1.319 32.951 1.00 53.25 162 ASP A N 1
ATOM 1295 C CA . ASP A 1 162 ? -21.647 0.657 34.265 1.00 53.25 162 ASP A CA 1
ATOM 1296 C C . ASP A 1 162 ? -21.955 1.568 35.441 1.00 53.25 162 ASP A C 1
ATOM 1298 O O . ASP A 1 162 ? -22.421 1.090 36.479 1.00 53.25 162 ASP A O 1
ATOM 1302 N N . GLY A 1 163 ? -21.772 2.878 35.268 1.00 51.91 163 GLY A N 1
ATOM 1303 C CA . GLY A 1 163 ? -22.124 3.865 36.284 1.00 51.91 163 GLY A CA 1
ATOM 1304 C C . GLY A 1 163 ? -23.617 3.842 36.623 1.00 51.91 163 GLY A C 1
ATOM 1305 O O . GLY A 1 163 ? -23.978 3.840 37.799 1.00 51.91 163 GLY A O 1
ATOM 1306 N N . MET A 1 164 ? -24.488 3.736 35.611 1.00 52.56 164 MET A N 1
ATOM 1307 C CA . MET A 1 164 ? -25.942 3.706 35.825 1.00 52.56 164 MET A CA 1
ATOM 1308 C C . MET A 1 164 ? -26.460 2.343 36.307 1.00 52.56 164 MET A C 1
ATOM 1310 O O . MET A 1 164 ? -27.362 2.296 37.139 1.00 52.56 164 MET A O 1
ATOM 1314 N N . LEU A 1 165 ? -25.874 1.226 35.863 1.00 49.22 165 LEU A N 1
ATOM 1315 C CA . LEU A 1 165 ? -26.312 -0.116 36.284 1.00 49.22 165 LEU A CA 1
ATOM 1316 C C . LEU A 1 165 ? -25.845 -0.500 37.698 1.00 49.22 165 LEU A C 1
ATOM 1318 O O . LEU A 1 165 ? -26.570 -1.200 38.405 1.00 49.22 165 LEU A O 1
ATOM 1322 N N . ARG A 1 166 ? -24.676 -0.020 38.149 1.00 46.25 166 ARG A N 1
ATOM 1323 C CA . ARG A 1 166 ? -24.191 -0.264 39.521 1.00 46.25 166 ARG A CA 1
ATOM 1324 C C . ARG A 1 166 ? -24.920 0.579 40.571 1.00 46.25 166 ARG A C 1
ATOM 1326 O O . ARG A 1 166 ? -25.102 0.113 41.690 1.00 46.25 166 ARG A O 1
ATOM 1333 N N . SER A 1 167 ? -25.384 1.773 40.204 1.00 53.34 167 SER A N 1
ATOM 1334 C CA . SER A 1 167 ? -26.194 2.633 41.081 1.00 53.34 167 SER A CA 1
ATOM 1335 C C . SER A 1 167 ? -27.621 2.088 41.312 1.00 53.34 167 SER A C 1
ATOM 1337 O O . SER A 1 167 ? -28.261 2.417 42.305 1.00 53.34 167 SER A O 1
ATOM 1339 N N . GLY A 1 168 ? -28.116 1.201 40.435 1.00 51.78 168 GLY A N 1
ATOM 1340 C CA . GLY A 1 168 ? -29.497 0.695 40.463 1.00 51.78 168 GLY A CA 1
ATOM 1341 C C . GLY A 1 168 ? -29.744 -0.655 41.154 1.00 51.78 168 GLY A C 1
ATOM 1342 O O . GLY A 1 168 ? -30.887 -1.105 41.172 1.00 51.78 168 GLY A O 1
ATOM 1343 N N . ARG A 1 169 ? -28.730 -1.341 41.708 1.00 52.34 169 ARG A N 1
ATOM 1344 C CA . ARG A 1 169 ? -28.938 -2.596 42.470 1.00 52.34 169 ARG A CA 1
ATOM 1345 C C . ARG A 1 169 ? -28.239 -2.590 43.835 1.00 52.34 169 ARG A C 1
ATOM 1347 O O . ARG A 1 169 ? -27.191 -3.223 43.984 1.00 52.34 169 ARG A O 1
ATOM 1354 N N . PRO A 1 170 ? -28.839 -1.984 44.872 1.00 49.41 170 PRO A N 1
ATOM 1355 C CA . PRO A 1 170 ? -28.532 -2.361 46.245 1.00 49.41 170 PRO A CA 1
ATOM 1356 C C . PRO A 1 170 ? -29.125 -3.759 46.504 1.00 49.41 170 PRO A C 1
ATOM 1358 O O . PRO A 1 170 ? -30.279 -3.867 46.899 1.00 49.41 170 PRO A O 1
ATOM 1361 N N . GLY A 1 171 ? -28.394 -4.853 46.236 1.00 54.22 171 GLY A N 1
ATOM 1362 C CA . GLY A 1 171 ? -28.904 -6.167 46.669 1.00 54.22 171 GLY A CA 1
ATOM 1363 C C . GLY A 1 171 ? -28.365 -7.471 46.084 1.00 54.22 171 GLY A C 1
ATOM 1364 O O . GLY A 1 171 ? -28.874 -8.511 46.487 1.00 54.22 171 GLY A O 1
ATOM 1365 N N . LEU A 1 172 ? -27.363 -7.509 45.197 1.00 51.97 172 LEU A N 1
ATOM 1366 C CA . LEU A 1 172 ? -26.795 -8.811 44.796 1.00 51.97 172 LEU A CA 1
ATOM 1367 C C . LEU A 1 172 ? -25.756 -9.297 45.823 1.00 51.97 172 LEU A C 1
ATOM 1369 O O . LEU A 1 172 ? -24.548 -9.208 45.610 1.00 51.97 172 LEU A O 1
ATOM 1373 N N . LYS A 1 173 ? -26.233 -9.806 46.966 1.00 53.69 173 LYS A N 1
ATOM 1374 C CA . LYS A 1 173 ? -25.427 -10.690 47.814 1.00 53.69 173 LYS A CA 1
ATOM 1375 C C . LYS A 1 173 ? -25.380 -12.081 47.173 1.00 53.69 173 LYS A C 1
ATOM 1377 O O . LYS A 1 173 ? -26.413 -12.686 46.930 1.00 53.69 173 LYS A O 1
ATOM 1382 N N . SER A 1 174 ? -24.155 -12.526 46.900 1.00 49.22 174 SER A N 1
ATOM 1383 C CA . SER A 1 174 ? -23.656 -13.909 46.918 1.00 49.22 174 SER A CA 1
ATOM 1384 C C . SER A 1 174 ? -24.689 -15.042 46.772 1.00 49.22 174 SER A C 1
ATOM 1386 O O . SER A 1 174 ? -25.209 -15.531 47.768 1.00 49.22 174 SER A O 1
ATOM 1388 N N . PHE A 1 175 ? -24.879 -15.545 45.547 1.00 50.66 175 PHE A N 1
ATOM 1389 C CA . PHE A 1 175 ? -25.334 -16.924 45.306 1.00 50.66 175 PHE A CA 1
ATOM 1390 C C . PHE A 1 175 ? -24.114 -17.803 45.010 1.00 50.66 175 PHE A C 1
ATOM 1392 O O . PHE A 1 175 ? -23.877 -18.230 43.883 1.00 50.66 175 PHE A O 1
ATOM 1399 N N . LYS A 1 176 ? -23.289 -18.012 46.036 1.00 48.53 176 LYS A N 1
ATOM 1400 C CA . LYS A 1 176 ? -22.260 -19.051 46.039 1.00 48.53 176 LYS A CA 1
ATOM 1401 C C . LYS A 1 176 ? -22.309 -19.800 47.364 1.00 48.53 176 LYS A C 1
ATOM 1403 O O . LYS A 1 176 ? -21.340 -19.752 48.096 1.00 48.53 176 LYS A O 1
ATOM 1408 N N . GLU A 1 177 ? -23.453 -20.408 47.659 1.00 45.97 177 GLU A N 1
ATOM 1409 C CA . GLU A 1 177 ? -23.602 -21.622 48.475 1.00 45.97 177 GLU A CA 1
ATOM 1410 C C . GLU A 1 177 ? -24.999 -22.195 48.207 1.00 45.97 177 GLU A C 1
ATOM 1412 O O . GLU A 1 177 ? -25.995 -21.630 48.658 1.00 45.97 177 GLU A O 1
ATOM 1417 N N . GLN A 1 178 ? -25.051 -23.255 47.398 1.00 40.22 178 GLN A N 1
ATOM 1418 C CA . GLN A 1 178 ? -25.920 -24.433 47.507 1.00 40.22 178 GLN A CA 1
ATOM 1419 C C . GLN A 1 178 ? -25.499 -25.438 46.436 1.00 40.22 178 GLN A C 1
ATOM 1421 O O . GLN A 1 178 ? -25.366 -25.020 45.263 1.00 40.22 178 GLN A O 1
#

pLDDT: mean 78.93, std 15.06, range [36.69, 93.19]

Radius of gyration: 25.66 Å; chains: 1; bounding box: 48×33×81 Å

Secondary structure (DSSP, 8-state):
----S-TT-HHHHHHHHHHHHHHHHHHHHHHHHHH--HHHHHHHHHHHHHHHHHHHHHHHHHHHHHHS-HHHHHHHHHHHT--HHHHHHHHHHHT--SSSSTTSSPPPBTTB-TT--PPPHHHHHHHHHHHHHHHHHHHHHHHHHHHHHHHHHHHHHHHHHHHHHHHT-TT-------

Organism: NCBI:txid604196

Foldseek 3Di:
DDPPQCVPPCQVVLVVVLVVLVVVLVVLVVVCVVVVDLVSLVVSLVSLVVSLVSLVVNLVVLVCCLPPPVLVVVVVCLVPRDDLVRLVVLCVVQVAAAAQANPHSGRDDPSRDRPDPGGHCSVVVNVVSNVVSVVSNVVSVVCSVVSVVVSVVSVCVSVVVVVVVVVPDPDPDDPPDD

Sequence (178 aa):
MPLSSSCSSPIPLVAFGGSVLGIVSAIVGLVGIFKENRIWLSWYTIVLWAVFAVYISVGYIAFRRAKNHLRVHLKDEWIHSYSRDQRLLVQRQLKCCGYQDPTYYGEYDLRCFPMINLPGCQHKYNLYEDNVLTTAWTISFGLAPVQLFVMIAALMCSNHVDGMLRSGRPGLKSFKEQ

InterPro domains:
  IPR018499 Tetraspanin/Peripherin [PF00335] (8-158)
  IPR018499 Tetraspanin/Peripherin [PTHR19282] (13-143)

=== Feature glossary ===
The record interleaves many kinds of information about one protein. Here is each kind framed as the question it answers.

Q: What does the local fold look like, residue by residue?
A: A 3Di character summarizes, for each residue, the relative orientation of the Cα frame of its nearest spatial neighbor. Because it encodes fold topology rather than chemistry, 3Di alignments detect remote structural similarity that sequence alignment misses.

Q: Which residues are in helices, strands, or loops?
A: Secondary structure is the local, repeating backbone conformation. DSSP classifies it into eight states by reading the hydrogen-bond network: three helix types (H, G, I), two β types (E, B), two non-regular types (T, S), and unstructured coil (-).

Q: How big and how compact is the whole molecule?
A: Three whole-structure scalars: the radius of gyration (RMS distance of Cα from centroid, in Å), the count of Cα–Cα contacts (pairs closer than 8 Å and separated by more than four residues in sequence — i.e. tertiary, not local, contacts), and the bounding-box dimensions. Together they distinguish compact globular folds from extended fibres or disordered chains.

Q: How confident is the AlphaFold model at each residue?
A: For AlphaFold models, the B-factor field carries pLDDT — the model's own estimate of local accuracy on a 0–100 scale. Regions with pLDDT<50 should be treated as essentially unmodeled; they often correspond to intrinsically disordered segments.

Q: What family and function is it annotated with?
A: Functional annotations link the protein to curated databases. InterPro entries identify conserved domains and families by matching the sequence against member-database signatures (Pfam, PROSITE, CDD, …). Gene Ontology (GO) terms describe molecular function, biological process, and cellular component in a controlled vocabulary. CATH places the structure in a hierarchical fold classification (Class/Architecture/Topology/Homologous-superfamily). The organism is the source species.

Q: What known structures does this most resemble?
A: Nearest PDB neighbors are the top structural matches found by Foldseek when searching this structure against the entire Protein Data Bank. Each hit reports a TM-score (0 to 1; >0.5 almost always implies the same fold) and an E-value. These are *structural* homologs — they may share no detectable sequence similarity.

Q: Which residues are buried vs exposed?
A: Solvent-accessible surface area (SASA) is the area in Å² traced out by the centre of a 1.4 Å probe sphere (a water molecule) rolled over the protein's van der Waals surface (Shrake–Rupley / Lee–Richards construction). Buried residues have near-zero SASA; fully exposed residues can exceed 200 Å². The total SASA scales roughly with the number of surface residues.

Q: What are the backbone torsion angles?
A: φ (phi) and ψ (psi) are the two rotatable backbone dihedrals per residue: φ is the C(i-1)–N–Cα–C torsion, ψ is the N–Cα–C–N(i+1) torsion, both in degrees on (−180°, 180°]. α-helical residues cluster near (−60°, −45°); β-strand residues near (−120°, +130°). A Ramachandran plot is simply a scatter of (φ, ψ) for every residue.

Q: Are the domains correctly placed relative to each other?
A: Predicted aligned error is AlphaFold's pairwise confidence. Unlike pLDDT (per-residue), PAE is per-residue-pair and captures whether two parts of the structure are correctly placed relative to each other. Units are ångströms of expected positional error.

Q: What if only a Cα trace is available?
A: P-SEA three-state annotation labels each residue as helix, strand, or coil based purely on the geometry of the Cα trace. It serves as a fallback when the full backbone (and thus DSSP) is unavailable.

Q: What is the amino-acid chain?
A: This is the polypeptide sequence — one letter per residue, N-terminus first. Length ranges from a few dozen residues for small domains to over a thousand for large multi-domain proteins.

Q: What do the rendered images show?
A: The six renders are orthographic views along the three Cartesian axes in both directions. Representation (cartoon, sticks, or surface) and color scheme (sequence-rainbow or by-chain) vary across proteins so the training set covers all the common visualization conventions.

Q: What do the diagnostic plots show?
A: Plot images: a contact map (which residues are close in 3D, as an N×N binary image), a Ramachandran scatter (backbone torsion angles, revealing secondary-structure composition at a glance), and — for AlphaFold structures — a PAE heatmap (pairwise prediction confidence).

Q: How mobile is each atom in the crystal?
A: B-factor (Debye–Waller factor) reflects atomic displacement in the crystal lattice. It is an experimental observable (units Å²), not a prediction; low values mean the atom is pinned down, high values mean it moves or is heterogeneous across the crystal.

Q: Where is each backbone atom in 3D?
A: The mmCIF table is the protein's shape written out atom by atom. For each backbone N, Cα, C, and carbonyl O, it records an (x, y, z) coordinate triple in Å plus the residue type, chain letter, and residue number.